Protein AF-A0A7N4NHV3-F1 (afdb_monomer_lite)

Radius of gyration: 38.48 Å; chains: 1; bounding box: 89×58×140 Å

Secondary structure (DSSP, 8-state):
-HHHHHHHHHHHHHHHHHHHHHHHHHHHHHHHHHHHHHHHHHHHHHHHHHHHHHHHHHHHHHHHHHHHHHHHHHHHHHHHHHHHHHTS----------------------------------------------------------------------TT---TTTTTSPPBHHHHHT-HHHHHHHHHHHSS--TTS--HHHHHHHTT--HHHHHHHHTSSS-HHHHHHHHTTTSBHHHHHHHHHHTT-HHHHHHHHHIIIIIHHHHTTT------

Structure (mmCIF, N/CA/C/O backbone):
data_AF-A0A7N4NHV3-F1
#
_entry.id   AF-A0A7N4NHV3-F1
#
loop_
_atom_site.group_PDB
_atom_site.id
_atom_site.type_symbol
_atom_site.label_atom_id
_atom_site.label_alt_id
_atom_site.label_comp_id
_atom_site.label_asym_id
_atom_site.label_entity_id
_atom_site.label_seq_id
_atom_site.pdbx_PDB_ins_code
_atom_site.Cartn_x
_atom_site.Cartn_y
_atom_site.Cartn_z
_atom_site.occupancy
_atom_site.B_iso_or_equiv
_atom_site.auth_seq_id
_atom_site.auth_comp_id
_atom_site.auth_asym_id
_atom_site.auth_atom_id
_atom_site.pdbx_PDB_model_num
ATOM 1 N N . MET A 1 1 ? 33.028 -5.399 -62.789 1.00 63.62 1 MET A N 1
ATOM 2 C CA . MET A 1 1 ? 32.026 -6.083 -61.935 1.00 63.62 1 MET A CA 1
ATOM 3 C C . MET A 1 1 ? 32.628 -6.678 -60.660 1.00 63.62 1 MET A C 1
ATOM 5 O O . MET A 1 1 ? 32.301 -6.148 -59.611 1.00 63.62 1 MET A O 1
ATOM 9 N N . ARG A 1 2 ? 33.535 -7.677 -60.698 1.00 69.81 2 ARG A N 1
ATOM 10 C CA . ARG A 1 2 ? 34.063 -8.340 -59.473 1.00 69.81 2 ARG A CA 1
ATOM 11 C C . ARG A 1 2 ? 34.552 -7.389 -58.361 1.00 69.81 2 ARG A C 1
ATOM 13 O O . ARG A 1 2 ? 34.147 -7.563 -57.218 1.00 69.81 2 ARG A O 1
ATOM 20 N N . SER A 1 3 ? 35.343 -6.362 -58.681 1.00 73.56 3 SER A N 1
ATOM 21 C CA . SER A 1 3 ? 35.887 -5.426 -57.675 1.00 73.56 3 SER A CA 1
ATOM 22 C C . SER A 1 3 ? 34.816 -4.589 -56.959 1.00 73.56 3 SER A C 1
ATOM 24 O O . SER A 1 3 ? 34.961 -4.289 -55.779 1.00 73.56 3 SER A O 1
ATOM 26 N N . PHE A 1 4 ? 33.720 -4.248 -57.648 1.00 82.25 4 PHE A N 1
ATOM 27 C CA . PHE A 1 4 ? 32.591 -3.525 -57.051 1.00 82.25 4 PHE A CA 1
ATOM 28 C C . PHE A 1 4 ? 31.822 -4.420 -56.073 1.00 82.25 4 PHE A C 1
ATOM 30 O O . PHE A 1 4 ? 31.554 -4.013 -54.948 1.00 82.25 4 PHE A O 1
ATOM 37 N N . SER A 1 5 ? 31.549 -5.670 -56.468 1.00 84.75 5 SER A N 1
ATOM 38 C CA . SER A 1 5 ? 30.910 -6.664 -55.598 1.00 84.75 5 SER A CA 1
ATOM 39 C C . SER A 1 5 ? 31.743 -6.950 -54.344 1.00 84.75 5 SER A C 1
ATOM 41 O O . SER A 1 5 ? 31.185 -7.040 -53.260 1.00 84.75 5 SER A O 1
ATOM 43 N N . PHE A 1 6 ? 33.073 -7.032 -54.468 1.00 91.81 6 PHE A N 1
ATOM 44 C CA . PHE A 1 6 ? 33.970 -7.190 -53.319 1.00 91.81 6 PHE A CA 1
ATOM 45 C C . PHE A 1 6 ? 33.913 -5.987 -52.363 1.00 91.81 6 PHE A C 1
ATOM 47 O O . PHE A 1 6 ? 33.737 -6.174 -51.162 1.00 91.81 6 PHE A O 1
ATOM 54 N N . SER A 1 7 ? 34.000 -4.761 -52.895 1.00 89.94 7 SER A N 1
ATOM 55 C CA . SER A 1 7 ? 33.924 -3.528 -52.099 1.00 89.94 7 SER A CA 1
ATOM 56 C C . SER A 1 7 ? 32.592 -3.404 -51.346 1.00 89.94 7 SER A C 1
ATOM 58 O O . SER A 1 7 ? 32.582 -3.131 -50.147 1.00 89.94 7 SER A O 1
ATOM 60 N N . LEU A 1 8 ? 31.470 -3.698 -52.016 1.00 89.62 8 LEU A N 1
ATOM 61 C CA . LEU A 1 8 ? 30.143 -3.685 -51.398 1.00 89.62 8 LEU A CA 1
ATOM 62 C C . LEU A 1 8 ? 30.013 -4.746 -50.294 1.00 89.62 8 LEU A C 1
ATOM 64 O O . LEU A 1 8 ? 29.545 -4.425 -49.206 1.00 89.62 8 LEU A O 1
ATOM 68 N N . SER A 1 9 ? 30.462 -5.982 -50.537 1.00 94.06 9 SER A N 1
ATOM 69 C CA . SER A 1 9 ? 30.428 -7.053 -49.531 1.00 94.06 9 SER A CA 1
ATOM 70 C C . SER A 1 9 ? 31.300 -6.737 -48.315 1.00 94.06 9 SER A C 1
ATOM 72 O O . SER A 1 9 ? 30.889 -7.003 -47.185 1.00 94.06 9 SER A O 1
ATOM 74 N N . PHE A 1 10 ? 32.478 -6.140 -48.522 1.00 94.00 10 PHE A N 1
ATOM 75 C CA . PHE A 1 10 ? 33.357 -5.692 -47.442 1.00 94.00 10 PHE A CA 1
ATOM 76 C C . PHE A 1 10 ? 32.708 -4.573 -46.618 1.00 94.00 10 PHE A C 1
ATOM 78 O O . PHE A 1 10 ? 32.632 -4.683 -45.395 1.00 94.00 10 PHE A O 1
ATOM 85 N N . PHE A 1 11 ? 32.171 -3.540 -47.277 1.00 94.19 11 PHE A N 1
ATOM 86 C CA . PHE A 1 11 ? 31.482 -2.432 -46.614 1.00 94.19 11 PHE A CA 1
ATOM 87 C C . PHE A 1 11 ? 30.255 -2.901 -45.821 1.00 94.19 11 PHE A C 1
ATOM 89 O O . PHE A 1 11 ? 30.094 -2.520 -44.663 1.00 94.19 11 PHE A O 1
ATOM 96 N N . LEU A 1 12 ? 29.418 -3.763 -46.410 1.00 91.38 12 LEU A N 1
ATOM 97 C CA . LEU A 1 12 ? 28.216 -4.279 -45.755 1.00 91.38 12 LEU A CA 1
ATOM 98 C C . LEU A 1 12 ? 28.567 -5.156 -44.546 1.00 91.38 12 LEU A C 1
ATOM 100 O O . LEU A 1 12 ? 27.949 -5.015 -43.496 1.00 91.38 12 LEU A O 1
ATOM 104 N N . SER A 1 13 ? 29.592 -6.009 -44.667 1.00 95.81 13 SER A N 1
ATOM 105 C CA . SER A 1 13 ? 30.073 -6.843 -43.557 1.00 95.81 13 SER A CA 1
ATOM 106 C C . SER A 1 13 ? 30.644 -5.988 -42.425 1.00 95.81 13 SER A C 1
ATOM 108 O O . SER A 1 13 ? 30.263 -6.171 -41.273 1.00 95.81 13 SER A O 1
ATOM 110 N N . PHE A 1 14 ? 31.494 -5.006 -42.743 1.00 95.31 14 PHE A N 1
ATOM 111 C CA . PHE A 1 14 ? 32.046 -4.072 -41.761 1.00 95.31 14 PHE A CA 1
ATOM 112 C C . PHE A 1 14 ? 30.944 -3.273 -41.051 1.00 95.31 14 PHE A C 1
ATOM 114 O O . PHE A 1 14 ? 30.927 -3.204 -39.824 1.00 95.31 14 PHE A O 1
ATOM 121 N N . SER A 1 15 ? 29.993 -2.719 -41.810 1.00 95.12 15 SER A N 1
ATOM 122 C CA . SER A 1 15 ? 28.869 -1.945 -41.276 1.00 95.12 15 SER A CA 1
ATOM 123 C C . SER A 1 15 ? 27.967 -2.794 -40.374 1.00 95.12 15 SER A C 1
ATOM 125 O O . SER A 1 15 ? 27.645 -2.362 -39.268 1.00 95.12 15 SER A O 1
ATOM 127 N N . LEU A 1 16 ? 27.625 -4.019 -40.792 1.00 93.38 16 LEU A N 1
ATOM 128 C CA . LEU A 1 16 ? 26.809 -4.942 -40.004 1.00 93.38 16 LEU A CA 1
ATOM 129 C C . LEU A 1 16 ? 27.528 -5.388 -38.725 1.00 93.38 16 LEU A C 1
ATOM 131 O O . LEU A 1 16 ? 26.929 -5.354 -37.654 1.00 93.38 16 LEU A O 1
ATOM 135 N N . SER A 1 17 ? 28.809 -5.763 -38.808 1.00 96.50 17 SER A N 1
ATOM 136 C CA . SER A 1 17 ? 29.603 -6.151 -37.638 1.00 96.50 17 SER A CA 1
ATOM 137 C C . SER A 1 17 ? 29.781 -4.995 -36.655 1.00 96.50 17 SER A C 1
ATOM 139 O O . SER A 1 17 ? 29.637 -5.208 -35.452 1.00 96.50 17 SER A O 1
ATOM 141 N N . PHE A 1 18 ? 30.039 -3.776 -37.140 1.00 95.81 18 PHE A N 1
ATOM 142 C CA . PHE A 1 18 ? 30.115 -2.580 -36.300 1.00 95.81 18 PHE A CA 1
ATOM 143 C C . PHE A 1 18 ? 28.773 -2.289 -35.618 1.00 95.81 18 PHE A C 1
ATOM 145 O O . PHE A 1 18 ? 28.725 -2.177 -34.393 1.00 95.81 18 PHE A O 1
ATOM 152 N N . PHE A 1 19 ? 27.680 -2.234 -36.386 1.00 95.75 19 PHE A N 1
ATOM 153 C CA . PHE A 1 19 ? 26.346 -1.944 -35.862 1.00 95.75 19 PHE A CA 1
ATOM 154 C C . PHE A 1 19 ? 25.890 -2.993 -34.845 1.00 95.75 19 PHE A C 1
ATOM 156 O O . PHE A 1 19 ? 25.441 -2.630 -33.762 1.00 95.75 19 PHE A O 1
ATOM 163 N N . LEU A 1 20 ? 26.052 -4.285 -35.149 1.00 92.88 20 LEU A N 1
ATOM 164 C CA . LEU A 1 20 ? 25.661 -5.371 -34.252 1.00 92.88 20 LEU A CA 1
ATOM 165 C C . LEU A 1 20 ? 26.497 -5.372 -32.967 1.00 92.88 20 LEU A C 1
ATOM 167 O O . LEU A 1 20 ? 25.937 -5.536 -31.887 1.00 92.88 20 LEU A O 1
ATOM 171 N N . SER A 1 21 ? 27.811 -5.138 -33.062 1.00 96.31 21 SER A N 1
ATOM 172 C CA . SER A 1 21 ? 28.692 -5.076 -31.886 1.00 96.31 21 SER A CA 1
ATOM 173 C C . SER A 1 21 ? 28.365 -3.874 -31.003 1.00 96.31 21 SER A C 1
ATOM 175 O O . SER A 1 21 ? 28.275 -4.019 -29.784 1.00 96.31 21 SER A O 1
ATOM 177 N N . PHE A 1 22 ? 28.137 -2.701 -31.603 1.00 95.44 22 PHE A N 1
ATOM 178 C CA . PHE A 1 22 ? 27.719 -1.496 -30.890 1.00 95.44 22 PHE A CA 1
ATOM 179 C C . PHE A 1 22 ? 26.354 -1.690 -30.221 1.00 95.44 22 PHE A C 1
ATOM 181 O O . PHE A 1 22 ? 26.233 -1.488 -29.014 1.00 95.44 22 PHE A O 1
ATOM 188 N N . PHE A 1 23 ? 25.350 -2.141 -30.979 1.00 95.06 23 PHE A N 1
ATOM 189 C CA . PHE A 1 23 ? 23.992 -2.352 -30.485 1.00 95.06 23 PHE A CA 1
ATOM 190 C C . PHE A 1 23 ? 23.960 -3.382 -29.355 1.00 95.06 23 PHE A C 1
ATOM 192 O O . PHE A 1 23 ? 23.399 -3.102 -28.301 1.00 95.06 23 PHE A O 1
ATOM 199 N N . LEU A 1 24 ? 24.605 -4.541 -29.531 1.00 92.06 24 LEU A N 1
ATOM 200 C CA . LEU A 1 24 ? 24.637 -5.590 -28.514 1.00 92.06 24 LEU A CA 1
ATOM 201 C C . LEU A 1 24 ? 25.381 -5.134 -27.253 1.00 92.06 24 LEU A C 1
ATOM 203 O O . LEU A 1 24 ? 24.897 -5.380 -26.153 1.00 92.06 24 LEU A O 1
ATOM 207 N N . SER A 1 25 ? 26.512 -4.434 -27.395 1.00 96.31 25 SER A N 1
ATOM 208 C CA . SER A 1 25 ? 27.275 -3.922 -26.247 1.00 96.31 25 SER A CA 1
ATOM 209 C C . SER A 1 25 ? 26.495 -2.854 -25.482 1.00 96.31 25 SER A C 1
ATOM 211 O O . SER A 1 25 ? 26.422 -2.915 -24.255 1.00 96.31 25 SER A O 1
ATOM 213 N N . PHE A 1 26 ? 25.875 -1.903 -26.190 1.00 95.38 26 PHE A N 1
ATOM 214 C CA . PHE A 1 26 ? 25.026 -0.871 -25.595 1.00 95.38 26 PHE A CA 1
ATOM 215 C C . PHE A 1 26 ? 23.817 -1.487 -24.885 1.00 95.38 26 PHE A C 1
ATOM 217 O O . PHE A 1 26 ? 23.602 -1.223 -23.703 1.00 95.38 26 PHE A O 1
ATOM 224 N N . PHE A 1 27 ? 23.069 -2.349 -25.580 1.00 93.81 27 PHE A N 1
ATOM 225 C CA . PHE A 1 27 ? 21.876 -3.006 -25.056 1.00 93.81 27 PHE A CA 1
ATOM 226 C C . PHE A 1 27 ? 22.224 -3.856 -23.830 1.00 93.81 27 PHE A C 1
ATOM 228 O O . PHE A 1 27 ? 21.665 -3.640 -22.760 1.00 93.81 27 PHE A O 1
ATOM 235 N N . LEU A 1 28 ? 23.196 -4.766 -23.937 1.00 90.81 28 LEU A N 1
ATOM 236 C CA . LEU A 1 28 ? 23.573 -5.642 -22.828 1.00 90.81 28 LEU A CA 1
ATOM 237 C C . LEU A 1 28 ? 24.079 -4.846 -21.616 1.00 90.81 28 LEU A C 1
ATOM 239 O O . LEU A 1 28 ? 23.672 -5.143 -20.497 1.00 90.81 28 LEU A O 1
ATOM 243 N N . SER A 1 29 ? 24.894 -3.806 -21.827 1.00 95.94 29 SER A N 1
ATOM 244 C CA . SER A 1 29 ? 25.388 -2.953 -20.735 1.00 95.94 29 SER A CA 1
ATOM 245 C C . SER A 1 29 ? 24.260 -2.169 -20.065 1.00 95.94 29 SER A C 1
ATOM 247 O O . SER A 1 29 ? 24.195 -2.127 -18.837 1.00 95.94 29 SER A O 1
ATOM 249 N N . PHE A 1 30 ? 23.351 -1.581 -20.849 1.00 94.50 30 PHE A N 1
ATOM 250 C CA . PHE A 1 30 ? 22.191 -0.849 -20.340 1.00 94.50 30 PHE A CA 1
ATOM 251 C C . PHE A 1 30 ? 21.262 -1.765 -19.536 1.00 94.50 30 PHE A C 1
ATOM 253 O O . PHE A 1 30 ? 20.981 -1.479 -18.373 1.00 94.50 30 PHE A O 1
ATOM 260 N N . PHE A 1 31 ? 20.835 -2.890 -20.119 1.00 92.31 31 PHE A N 1
ATOM 261 C CA . PHE A 1 31 ? 19.919 -3.821 -19.464 1.00 92.31 31 PHE A CA 1
ATOM 262 C C . PHE A 1 31 ? 20.543 -4.454 -18.220 1.00 92.31 31 PHE A C 1
ATOM 264 O O . PHE A 1 31 ? 19.890 -4.484 -17.179 1.00 92.31 31 PHE A O 1
ATOM 271 N N . LEU A 1 32 ? 21.802 -4.903 -18.277 1.00 89.56 32 LEU A N 1
ATOM 272 C CA . LEU A 1 32 ? 22.473 -5.488 -17.115 1.00 89.56 32 LEU A CA 1
ATOM 273 C C . LEU A 1 32 ? 22.636 -4.465 -15.982 1.00 89.56 32 LEU A C 1
ATOM 275 O O . LEU A 1 32 ? 22.348 -4.791 -14.833 1.00 89.56 32 LEU A O 1
ATOM 279 N N . SER A 1 33 ? 23.025 -3.223 -16.295 1.00 95.06 33 SER A N 1
ATOM 280 C CA . SER A 1 33 ? 23.161 -2.152 -15.294 1.00 95.06 33 SER A CA 1
ATOM 281 C C . SER A 1 33 ? 21.818 -1.777 -14.670 1.00 95.06 33 SER A C 1
ATOM 283 O O . 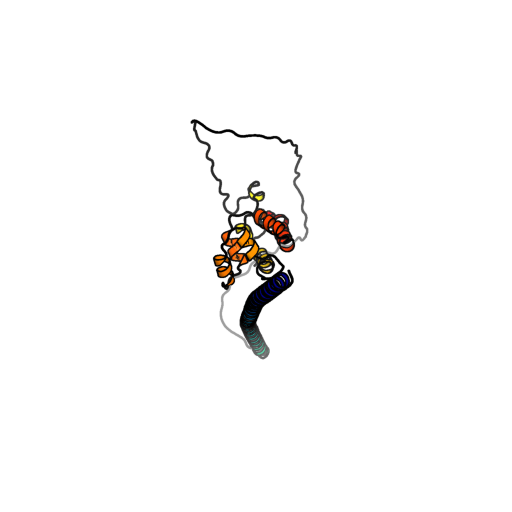SER A 1 33 ? 21.725 -1.639 -13.449 1.00 95.06 33 SER A O 1
ATOM 285 N N . PHE A 1 34 ? 20.771 -1.647 -15.492 1.00 92.81 34 PHE A N 1
ATOM 286 C CA . PHE A 1 34 ? 19.412 -1.355 -15.040 1.00 92.81 34 PHE A CA 1
ATOM 287 C C . PHE A 1 34 ? 18.877 -2.465 -14.130 1.00 92.81 34 PHE A C 1
ATOM 289 O O . PHE A 1 34 ? 18.472 -2.184 -13.002 1.00 92.81 34 PHE A O 1
ATOM 296 N N . PHE A 1 35 ? 18.933 -3.726 -14.577 1.00 91.38 35 PHE A N 1
ATOM 297 C CA . PHE A 1 35 ? 18.469 -4.862 -13.783 1.00 91.38 35 PHE A CA 1
ATOM 298 C C . PHE A 1 35 ? 19.262 -5.005 -12.486 1.00 91.38 35 PHE A C 1
ATOM 300 O O . PHE A 1 35 ? 18.653 -5.123 -11.426 1.00 91.38 35 PHE A O 1
ATOM 307 N N . LEU A 1 36 ? 20.597 -4.958 -12.533 1.00 87.75 36 LEU A N 1
ATOM 308 C CA . LEU A 1 36 ? 21.425 -5.110 -11.337 1.00 87.75 36 LEU A CA 1
ATOM 309 C C . LEU A 1 36 ? 21.163 -3.991 -10.319 1.00 87.75 36 LEU A C 1
ATOM 311 O O . LEU A 1 36 ? 21.003 -4.282 -9.137 1.00 87.75 36 LEU A O 1
ATOM 315 N N . SER A 1 37 ? 21.042 -2.737 -10.767 1.00 93.31 37 SER A N 1
ATOM 316 C CA . SER A 1 37 ? 20.712 -1.609 -9.884 1.00 93.31 37 SER A CA 1
ATOM 317 C C . SER A 1 37 ? 19.309 -1.742 -9.284 1.00 93.31 37 SER A C 1
ATOM 319 O O . SER A 1 37 ? 19.129 -1.506 -8.091 1.00 93.31 37 SER A O 1
ATOM 321 N N . PHE A 1 38 ? 18.322 -2.167 -10.081 1.00 90.19 38 PHE A N 1
ATOM 322 C CA . PHE A 1 38 ? 16.956 -2.408 -9.615 1.00 90.19 38 PHE A CA 1
ATOM 323 C C . PHE A 1 38 ? 16.899 -3.530 -8.568 1.00 90.19 38 PHE A C 1
ATOM 325 O O . PHE A 1 38 ? 16.380 -3.320 -7.471 1.00 90.19 38 PHE A O 1
ATOM 332 N N . PHE A 1 39 ? 17.481 -4.697 -8.865 1.00 89.19 39 PHE A N 1
ATOM 333 C CA . PHE A 1 39 ? 17.499 -5.838 -7.947 1.00 89.19 39 PHE A CA 1
ATOM 334 C C . PHE A 1 39 ? 18.291 -5.545 -6.671 1.00 89.19 39 PHE A C 1
ATOM 336 O O . PHE A 1 39 ? 17.836 -5.909 -5.588 1.00 89.19 39 PHE A O 1
ATOM 343 N N . LEU A 1 40 ? 19.435 -4.858 -6.766 1.00 83.94 40 LEU A N 1
ATOM 344 C CA . LEU A 1 40 ? 20.232 -4.484 -5.597 1.00 83.94 40 LEU A CA 1
ATOM 345 C C . LEU A 1 40 ? 19.496 -3.466 -4.715 1.00 83.94 40 LEU A C 1
ATOM 347 O O . LEU A 1 40 ? 19.463 -3.636 -3.500 1.00 83.94 40 LEU A O 1
ATOM 351 N N . SER A 1 41 ? 18.855 -2.456 -5.312 1.00 90.62 41 SER A N 1
ATOM 352 C CA . SER A 1 41 ? 18.024 -1.483 -4.588 1.00 90.62 41 SER A CA 1
ATOM 353 C C . SER A 1 41 ? 16.859 -2.166 -3.862 1.00 90.62 41 SER A C 1
ATOM 355 O O . SER A 1 41 ? 16.681 -1.981 -2.658 1.00 90.62 41 SER A O 1
ATOM 357 N N . PHE A 1 42 ? 16.127 -3.045 -4.557 1.00 87.38 42 PHE A N 1
ATOM 358 C CA . PHE A 1 42 ? 15.040 -3.835 -3.972 1.00 87.38 42 PHE A CA 1
ATOM 359 C C . PHE A 1 42 ? 15.521 -4.739 -2.825 1.00 87.38 42 PHE A C 1
ATOM 361 O O . PHE A 1 42 ? 14.895 -4.788 -1.766 1.00 87.38 42 PHE A O 1
ATOM 368 N N . PHE A 1 43 ? 16.653 -5.426 -3.002 1.00 88.00 43 PHE A N 1
ATOM 369 C CA . PHE A 1 43 ? 17.225 -6.308 -1.987 1.00 88.00 43 PHE A CA 1
ATOM 370 C C . PHE A 1 43 ? 17.686 -5.540 -0.740 1.00 88.00 43 PHE A C 1
ATOM 372 O O . PHE A 1 43 ? 17.374 -5.945 0.379 1.00 88.00 43 PHE A O 1
ATOM 379 N N . LEU A 1 44 ? 18.369 -4.403 -0.912 1.00 81.81 44 LEU A N 1
ATOM 380 C CA . LEU A 1 44 ? 18.791 -3.547 0.200 1.00 81.81 44 LEU A CA 1
ATOM 381 C C . LEU A 1 44 ? 17.592 -2.942 0.943 1.00 81.81 44 LEU A C 1
ATOM 383 O O . LEU A 1 44 ? 17.584 -2.937 2.173 1.00 81.81 44 LEU A O 1
ATOM 387 N N . PHE A 1 45 ? 16.553 -2.507 0.222 1.00 88.88 45 PHE A N 1
ATOM 388 C CA . PHE A 1 45 ? 15.295 -2.053 0.818 1.00 88.88 45 PHE A CA 1
ATOM 389 C C . PHE A 1 45 ? 14.634 -3.159 1.656 1.00 88.88 45 PHE A C 1
ATOM 391 O O . PHE A 1 45 ? 14.242 -2.921 2.799 1.00 88.88 45 PHE A O 1
ATOM 398 N N . PHE A 1 46 ? 14.576 -4.388 1.135 1.00 86.25 46 PHE A N 1
ATOM 399 C CA . PHE A 1 46 ? 14.031 -5.539 1.856 1.00 86.25 46 PHE A CA 1
ATOM 400 C C . PHE A 1 46 ? 14.848 -5.892 3.113 1.00 86.25 46 PHE A C 1
ATOM 402 O O . PHE A 1 46 ? 14.270 -6.122 4.179 1.00 86.25 46 PHE A O 1
ATOM 409 N N . LEU A 1 47 ? 16.184 -5.886 3.036 1.00 84.94 47 LEU A N 1
ATOM 410 C CA . LEU A 1 47 ? 17.056 -6.104 4.199 1.00 84.94 47 LEU A CA 1
ATOM 411 C C . LEU A 1 47 ? 16.894 -5.011 5.265 1.00 84.94 47 LEU A C 1
ATOM 413 O O . LEU A 1 47 ? 16.838 -5.315 6.459 1.00 84.94 47 LEU A O 1
ATOM 417 N N . PHE A 1 48 ? 16.781 -3.748 4.854 1.00 85.38 48 PHE A N 1
ATOM 418 C CA . PHE A 1 48 ? 16.532 -2.639 5.772 1.00 85.38 48 PHE A CA 1
ATOM 419 C C . PHE A 1 48 ? 15.164 -2.776 6.454 1.00 85.38 48 PHE A C 1
ATOM 421 O O . PHE A 1 48 ? 15.071 -2.716 7.680 1.00 85.38 48 PHE A O 1
ATOM 428 N N . HIS A 1 49 ? 14.108 -3.044 5.681 1.00 80.62 49 HIS A N 1
ATOM 429 C CA . HIS A 1 49 ? 12.752 -3.184 6.206 1.00 80.62 49 HIS A CA 1
ATOM 430 C C . HIS A 1 49 ? 12.612 -4.383 7.156 1.00 80.62 49 HIS A C 1
ATOM 432 O O . HIS A 1 49 ? 12.045 -4.248 8.239 1.00 80.62 49 HIS A O 1
ATOM 438 N N . THR A 1 50 ? 13.187 -5.540 6.813 1.00 80.38 50 THR A N 1
ATOM 439 C CA . THR A 1 50 ? 13.196 -6.717 7.702 1.00 80.38 50 THR A CA 1
ATOM 440 C C . THR A 1 50 ? 14.000 -6.476 8.981 1.00 80.38 50 THR A C 1
ATOM 442 O O . THR A 1 50 ? 13.569 -6.905 10.051 1.00 80.38 50 THR A O 1
ATOM 445 N N . SER A 1 51 ? 15.107 -5.728 8.915 1.00 86.06 51 SER A N 1
ATOM 446 C CA . SER A 1 51 ? 15.870 -5.312 10.102 1.00 86.06 51 SER A CA 1
ATOM 447 C C . SER A 1 51 ? 15.057 -4.377 11.007 1.00 86.06 51 SER A C 1
ATOM 449 O O . SER A 1 51 ? 14.972 -4.605 12.213 1.00 86.06 51 SER A O 1
ATOM 451 N N . PHE A 1 52 ? 14.376 -3.385 10.427 1.00 84.19 52 PHE A N 1
ATOM 452 C CA . PHE A 1 52 ? 13.497 -2.463 11.152 1.00 84.19 52 PHE A CA 1
ATOM 453 C C . PHE A 1 52 ? 12.296 -3.173 11.801 1.00 84.19 52 PHE A C 1
ATOM 455 O O . PHE A 1 52 ? 11.989 -2.938 12.972 1.00 84.19 52 PHE A O 1
ATOM 462 N N . LEU A 1 53 ? 11.638 -4.087 11.078 1.00 80.75 53 LEU A N 1
ATOM 463 C CA . LEU A 1 53 ? 10.553 -4.906 11.623 1.00 80.75 53 LEU A CA 1
ATOM 464 C C . LEU A 1 53 ? 11.043 -5.809 12.757 1.00 80.75 53 LEU A C 1
ATOM 466 O O . LEU A 1 53 ? 10.368 -5.905 13.782 1.00 80.75 53 LEU A O 1
ATOM 470 N N . LYS A 1 54 ? 12.230 -6.415 12.616 1.00 90.00 54 LYS A N 1
ATOM 471 C CA . LYS A 1 54 ? 12.868 -7.197 13.680 1.00 90.00 54 LYS A CA 1
ATOM 472 C C . LYS A 1 54 ? 13.083 -6.332 14.921 1.00 90.00 54 LYS A C 1
ATOM 474 O O . LYS A 1 54 ? 12.650 -6.722 15.998 1.00 90.00 54 LYS A O 1
ATOM 479 N N . GLU A 1 55 ? 13.665 -5.140 14.792 1.00 90.00 55 GLU A N 1
ATOM 480 C CA . GLU A 1 55 ? 13.821 -4.211 15.919 1.00 90.00 55 GLU A CA 1
ATOM 481 C C . GLU A 1 55 ? 12.492 -3.819 16.577 1.00 90.00 55 GLU A C 1
ATOM 483 O O . GLU A 1 55 ? 12.405 -3.797 17.806 1.00 90.00 55 GLU A O 1
ATOM 488 N N . LYS A 1 56 ? 11.456 -3.510 15.788 1.00 85.38 56 LYS A N 1
ATOM 489 C CA . LYS A 1 56 ? 10.130 -3.143 16.308 1.00 85.38 56 LYS A CA 1
ATOM 490 C C . LYS A 1 56 ? 9.483 -4.316 17.052 1.00 85.38 56 LYS A C 1
ATOM 492 O O . LYS A 1 56 ? 8.939 -4.119 18.136 1.00 85.38 56 LYS A O 1
ATOM 497 N N . TRP A 1 57 ? 9.600 -5.533 16.520 1.00 80.00 57 TRP A N 1
ATOM 498 C CA . TRP A 1 57 ? 9.100 -6.752 17.156 1.00 80.00 57 TRP A CA 1
ATOM 499 C C . TRP A 1 57 ? 9.857 -7.071 18.453 1.00 80.00 57 TRP A C 1
ATOM 501 O O . TRP A 1 57 ? 9.224 -7.283 19.482 1.00 80.00 57 TRP A O 1
ATOM 511 N N . LEU A 1 58 ? 11.192 -6.982 18.449 1.00 88.94 58 LEU A N 1
ATOM 512 C CA . LEU A 1 58 ? 12.048 -7.091 19.640 1.00 88.94 58 LEU A CA 1
ATOM 513 C C . LEU A 1 58 ? 11.630 -6.091 20.733 1.00 88.94 58 LEU A C 1
ATOM 515 O O . LEU A 1 58 ? 11.395 -6.492 21.869 1.00 88.94 58 LEU A O 1
ATOM 519 N N . LYS A 1 59 ? 11.489 -4.804 20.384 1.00 90.44 59 LYS A N 1
ATOM 520 C CA . LYS A 1 59 ? 11.091 -3.725 21.311 1.00 90.44 59 LYS A CA 1
ATOM 521 C C . LYS A 1 59 ? 9.669 -3.906 21.860 1.00 90.44 59 LYS A C 1
ATOM 523 O O . LYS A 1 59 ? 9.395 -3.466 22.973 1.00 90.44 59 LYS A O 1
ATOM 528 N N . ASN A 1 60 ? 8.767 -4.539 21.110 1.00 85.50 60 ASN A N 1
ATOM 529 C CA . ASN A 1 60 ? 7.425 -4.876 21.592 1.00 85.50 60 ASN A CA 1
ATOM 530 C C . ASN A 1 60 ? 7.437 -6.123 22.493 1.00 85.50 60 ASN A C 1
ATOM 532 O O . ASN A 1 60 ? 6.797 -6.117 23.542 1.00 85.50 60 ASN A O 1
ATOM 536 N N . MET A 1 61 ? 8.207 -7.154 22.136 1.00 85.44 61 MET A N 1
ATOM 537 C CA . MET A 1 61 ? 8.360 -8.374 22.935 1.00 85.44 61 MET A CA 1
ATOM 538 C C . MET A 1 61 ? 8.994 -8.097 24.303 1.00 85.44 61 MET A C 1
ATOM 540 O O . MET A 1 61 ? 8.500 -8.608 25.303 1.00 85.44 61 MET A O 1
ATOM 544 N N . THR A 1 62 ? 10.030 -7.254 24.390 1.00 87.50 62 THR A N 1
ATOM 545 C CA . THR A 1 62 ? 10.643 -6.902 25.686 1.00 87.50 62 THR A CA 1
ATOM 546 C C . THR A 1 62 ? 9.699 -6.101 26.583 1.00 87.50 62 THR A C 1
ATOM 548 O O . THR A 1 62 ? 9.648 -6.350 27.785 1.00 87.50 62 THR A O 1
ATOM 551 N N . LYS A 1 63 ? 8.887 -5.196 26.018 1.00 89.38 63 LYS A N 1
ATOM 552 C CA . LYS A 1 63 ? 7.817 -4.503 26.761 1.00 89.38 63 LYS A CA 1
ATOM 553 C C . LYS A 1 63 ? 6.762 -5.477 27.289 1.00 89.38 63 LYS A C 1
ATOM 555 O O . LYS A 1 63 ? 6.387 -5.382 28.454 1.00 89.38 63 LYS A O 1
ATOM 560 N N . GLY A 1 64 ? 6.313 -6.421 26.458 1.00 89.00 64 GLY A N 1
ATOM 561 C CA . GLY A 1 64 ? 5.370 -7.467 26.865 1.00 89.00 64 GLY A CA 1
ATOM 562 C C . GLY A 1 64 ? 5.932 -8.360 27.975 1.00 89.00 64 GLY A C 1
ATOM 563 O O . GLY A 1 64 ? 5.234 -8.643 28.946 1.00 89.00 64 GLY A O 1
ATOM 564 N N . LEU A 1 65 ? 7.215 -8.725 27.882 1.00 90.19 65 LEU A N 1
ATOM 565 C CA . LEU A 1 65 ? 7.908 -9.514 28.899 1.00 90.19 65 LEU A CA 1
ATOM 566 C C . LEU A 1 65 ? 7.987 -8.770 30.240 1.00 90.19 65 LEU A C 1
ATOM 568 O O . LEU A 1 65 ? 7.590 -9.332 31.254 1.00 90.19 65 LEU A O 1
ATOM 572 N N . HIS A 1 66 ? 8.392 -7.495 30.248 1.00 87.06 66 HIS A N 1
ATOM 573 C CA . HIS A 1 66 ? 8.388 -6.678 31.469 1.00 87.06 66 HIS A CA 1
ATOM 574 C C . HIS A 1 66 ? 6.983 -6.482 32.054 1.00 87.06 66 HIS A C 1
ATOM 576 O O . HIS A 1 66 ? 6.829 -6.421 33.273 1.00 87.06 66 HIS A O 1
ATOM 582 N N . HIS A 1 67 ? 5.940 -6.400 31.221 1.00 86.06 67 HIS A N 1
ATOM 583 C CA . HIS A 1 67 ? 4.567 -6.320 31.717 1.00 86.06 67 HIS A CA 1
ATOM 584 C C . HIS A 1 67 ? 4.131 -7.630 32.394 1.00 86.06 67 HIS A C 1
ATOM 586 O O . HIS A 1 67 ? 3.536 -7.582 33.474 1.00 86.06 67 HIS A O 1
ATOM 592 N N . LEU A 1 68 ? 4.452 -8.784 31.800 1.00 89.88 68 LEU A N 1
ATOM 593 C CA . LEU A 1 68 ? 4.193 -10.103 32.384 1.00 89.88 68 LEU A CA 1
ATOM 594 C C . LEU A 1 68 ? 4.995 -10.327 33.670 1.00 89.88 68 LEU A C 1
ATOM 596 O O . LEU A 1 68 ? 4.439 -10.808 34.652 1.00 89.88 68 LEU A O 1
ATOM 600 N N . GLU A 1 69 ? 6.265 -9.927 33.696 1.00 90.81 69 GLU A N 1
ATOM 601 C CA . GLU A 1 69 ? 7.130 -10.022 34.872 1.00 90.81 69 GLU A CA 1
ATOM 602 C C . GLU A 1 69 ? 6.605 -9.150 36.022 1.00 90.81 69 GLU A C 1
ATOM 604 O O . GLU A 1 69 ? 6.423 -9.650 37.130 1.00 90.81 69 GLU A O 1
ATOM 609 N N . ASN A 1 70 ? 6.232 -7.893 35.755 1.00 90.19 70 ASN A N 1
ATOM 610 C CA . ASN A 1 70 ? 5.575 -7.030 36.743 1.00 90.19 70 ASN A CA 1
ATOM 611 C C . ASN A 1 70 ? 4.243 -7.617 37.240 1.00 90.19 70 ASN A C 1
ATOM 613 O O . ASN A 1 70 ? 3.938 -7.531 38.430 1.00 90.19 70 ASN A O 1
ATOM 617 N N . HIS A 1 71 ? 3.447 -8.230 36.358 1.00 90.31 71 HIS A N 1
ATOM 618 C CA . HIS A 1 71 ? 2.192 -8.872 36.751 1.00 90.31 71 HIS A CA 1
ATOM 619 C C . HIS A 1 71 ? 2.439 -10.106 37.632 1.00 90.31 71 HIS A C 1
ATOM 621 O O . HIS A 1 71 ? 1.777 -10.276 38.653 1.00 90.31 71 HIS A O 1
ATOM 627 N N . TYR A 1 72 ? 3.431 -10.931 37.293 1.00 89.56 72 TYR A N 1
ATOM 628 C CA . TYR A 1 72 ? 3.846 -12.094 38.076 1.00 89.56 72 TYR A CA 1
ATOM 629 C C . TYR A 1 72 ? 4.398 -11.697 39.454 1.00 89.56 72 TYR A C 1
ATOM 631 O O . TYR A 1 72 ? 3.987 -12.266 40.463 1.00 89.56 72 TYR A O 1
ATOM 639 N N . GLN A 1 73 ? 5.246 -10.664 39.527 1.00 92.00 73 GLN A N 1
ATOM 640 C CA . GLN A 1 73 ? 5.722 -10.103 40.798 1.00 92.00 73 GLN A CA 1
ATOM 641 C C . GLN A 1 73 ? 4.561 -9.572 41.652 1.00 92.00 73 GLN A C 1
ATOM 643 O O . GLN A 1 73 ? 4.498 -9.852 42.847 1.00 92.00 73 GLN A O 1
ATOM 648 N N . LYS A 1 74 ? 3.588 -8.878 41.043 1.00 92.06 74 LYS A N 1
ATOM 649 C CA . LYS A 1 74 ? 2.385 -8.393 41.738 1.00 92.06 74 LYS A CA 1
ATOM 650 C C . LYS A 1 74 ? 1.511 -9.538 42.265 1.00 92.06 74 LYS A C 1
ATOM 652 O O . LYS A 1 74 ? 1.034 -9.453 43.393 1.00 92.06 74 LYS A O 1
ATOM 657 N N . LEU A 1 75 ? 1.325 -10.612 41.493 1.00 91.88 75 LEU A N 1
ATOM 658 C CA . LEU A 1 75 ? 0.592 -11.805 41.934 1.00 91.88 75 LEU A CA 1
ATOM 659 C C . LEU A 1 75 ? 1.311 -12.534 43.077 1.00 91.88 75 LEU A C 1
ATOM 661 O O . LEU A 1 75 ? 0.667 -12.883 44.063 1.00 91.88 75 LEU A O 1
ATOM 665 N N . ASN A 1 76 ? 2.634 -12.701 42.995 1.00 89.81 76 ASN A N 1
ATOM 666 C CA . ASN A 1 76 ? 3.429 -13.278 44.083 1.00 89.81 76 ASN A CA 1
ATOM 667 C C . ASN A 1 76 ? 3.370 -12.425 45.354 1.00 89.81 76 ASN A C 1
ATOM 669 O O . ASN A 1 76 ? 3.254 -12.973 46.445 1.00 89.81 76 ASN A O 1
ATOM 673 N N . PHE A 1 77 ? 3.389 -11.096 45.225 1.00 91.56 77 PHE A N 1
ATOM 674 C CA . PHE A 1 77 ? 3.223 -10.190 46.359 1.00 91.56 77 PHE A CA 1
ATOM 675 C C . PHE A 1 77 ? 1.841 -10.342 47.013 1.00 91.56 77 PHE A C 1
ATOM 677 O O . PHE A 1 77 ? 1.750 -10.453 48.232 1.00 91.56 77 PHE A O 1
ATOM 684 N N . ILE A 1 78 ? 0.766 -10.435 46.221 1.00 90.81 78 ILE A N 1
ATOM 685 C CA . ILE A 1 78 ? -0.590 -10.695 46.736 1.00 90.81 78 ILE A CA 1
ATOM 686 C C . ILE A 1 78 ? -0.657 -12.062 47.440 1.00 90.81 78 ILE A C 1
ATOM 688 O O . ILE A 1 78 ? -1.159 -12.145 48.559 1.00 90.81 78 ILE A O 1
ATOM 692 N N . MET A 1 79 ? -0.106 -13.119 46.835 1.00 88.19 79 MET A N 1
ATOM 693 C CA . MET A 1 79 ? -0.044 -14.456 47.442 1.00 88.19 79 MET A CA 1
ATOM 694 C C . MET A 1 79 ? 0.760 -14.480 48.748 1.00 88.19 79 MET A C 1
ATOM 696 O O . MET A 1 79 ? 0.352 -15.139 49.703 1.00 88.19 79 MET A O 1
ATOM 700 N N . PHE A 1 80 ? 1.869 -13.741 48.819 1.00 87.31 80 PHE A N 1
ATOM 701 C CA . PHE A 1 80 ? 2.669 -13.594 50.034 1.00 87.31 80 PHE A CA 1
ATOM 702 C C . PHE A 1 80 ? 1.852 -12.954 51.166 1.00 87.31 80 PHE A C 1
ATOM 704 O O . PHE A 1 80 ? 1.806 -13.504 52.264 1.00 87.31 80 PHE A O 1
ATOM 711 N N . ILE A 1 81 ? 1.129 -11.864 50.879 1.00 85.62 81 ILE A N 1
ATOM 712 C CA . ILE A 1 81 ? 0.234 -11.203 51.842 1.00 85.62 81 ILE A CA 1
ATOM 713 C C . ILE A 1 81 ? -0.865 -12.161 52.332 1.00 85.62 81 ILE A C 1
ATOM 715 O O . ILE A 1 81 ? -1.060 -12.298 53.538 1.00 85.62 81 ILE A O 1
ATOM 719 N N . PHE A 1 82 ? -1.545 -12.880 51.431 1.00 81.94 82 PHE A N 1
ATOM 720 C CA . PHE A 1 82 ? -2.553 -13.877 51.824 1.00 81.94 82 PHE A CA 1
ATOM 721 C C . PHE A 1 82 ? -1.974 -15.011 52.684 1.00 81.94 82 PHE A C 1
ATOM 723 O O . PHE A 1 82 ? -2.653 -15.497 53.588 1.00 81.94 82 PHE A O 1
ATOM 730 N N . THR A 1 83 ? -0.724 -15.413 52.439 1.00 77.88 83 THR A N 1
ATOM 731 C CA . THR A 1 83 ? -0.060 -16.479 53.204 1.00 77.88 83 THR A CA 1
ATOM 732 C C . THR A 1 83 ? 0.318 -16.015 54.615 1.00 77.88 83 THR A C 1
ATOM 734 O O . THR A 1 83 ? 0.047 -16.739 55.568 1.00 77.88 83 THR A O 1
ATOM 737 N N . ASP A 1 84 ? 0.857 -14.798 54.777 1.00 68.31 84 ASP A N 1
ATOM 738 C CA . ASP A 1 84 ? 1.175 -14.227 56.101 1.00 68.31 84 ASP A CA 1
ATOM 739 C C . ASP A 1 84 ? -0.082 -14.107 56.980 1.00 68.31 84 ASP A C 1
ATOM 741 O O . ASP A 1 84 ? -0.071 -14.493 58.151 1.00 68.31 84 ASP A O 1
ATOM 745 N N . HIS A 1 85 ? -1.201 -13.667 56.392 1.00 62.00 85 HIS A N 1
ATOM 746 C CA . HIS A 1 85 ? -2.491 -13.609 57.081 1.00 62.00 85 HIS A CA 1
ATOM 747 C C . HIS A 1 85 ? -3.042 -14.993 57.459 1.00 62.00 85 HIS A C 1
ATOM 749 O O . HIS A 1 85 ? -3.639 -15.119 58.524 1.00 62.00 85 HIS A O 1
ATOM 755 N N . ALA A 1 86 ? -2.819 -16.029 56.644 1.00 60.59 86 ALA A N 1
ATOM 756 C CA . ALA A 1 86 ? -3.263 -17.394 56.943 1.00 60.59 86 ALA A CA 1
ATOM 757 C C . ALA A 1 86 ? -2.439 -18.083 58.050 1.00 60.59 86 ALA A C 1
ATOM 759 O O . ALA A 1 86 ? -2.941 -18.993 58.704 1.00 60.59 86 ALA A O 1
ATOM 760 N N . THR A 1 87 ? -1.195 -17.650 58.289 1.00 52.03 87 THR A N 1
ATOM 761 C CA . THR A 1 87 ? -0.342 -18.169 59.378 1.00 52.03 87 THR A CA 1
ATOM 762 C C . THR A 1 87 ? -0.574 -17.513 60.742 1.00 52.03 87 THR A C 1
ATOM 764 O O . THR A 1 87 ? 0.077 -17.884 61.717 1.00 52.03 87 THR A O 1
ATOM 767 N N . ARG A 1 88 ? -1.494 -16.546 60.841 1.00 55.28 88 ARG A N 1
ATOM 768 C CA . ARG A 1 88 ? -1.902 -15.946 62.117 1.00 55.28 88 ARG A CA 1
ATOM 769 C C . ARG A 1 88 ? -3.151 -16.663 62.619 1.00 55.28 88 ARG A C 1
ATOM 771 O O . ARG A 1 88 ? -4.261 -16.326 62.215 1.00 55.28 88 ARG A O 1
ATOM 778 N N . GLU A 1 89 ? -2.953 -17.659 63.480 1.00 54.19 89 GLU A N 1
ATOM 779 C CA . GLU A 1 89 ? -4.055 -18.337 64.171 1.00 54.19 89 GLU A CA 1
ATOM 780 C C . GLU A 1 89 ? -4.948 -17.314 64.905 1.00 54.19 89 GLU A C 1
ATOM 782 O O . GLU A 1 89 ? -4.431 -16.340 65.468 1.00 54.19 89 GLU A O 1
ATOM 787 N N . PRO A 1 90 ? -6.281 -17.503 64.916 1.00 48.00 90 PRO A N 1
ATOM 788 C CA . PRO A 1 90 ? -7.168 -16.671 65.713 1.00 48.00 90 PRO A CA 1
ATOM 789 C C . PRO A 1 90 ? -6.925 -16.974 67.194 1.00 48.00 90 PRO A C 1
ATOM 791 O O . PRO A 1 90 ? -7.263 -18.048 67.684 1.00 48.00 90 PRO A O 1
ATOM 794 N N . VAL A 1 91 ? -6.326 -16.022 67.908 1.00 54.56 91 VAL A N 1
ATOM 795 C CA . VAL A 1 91 ? -6.157 -16.123 69.360 1.00 54.56 91 VAL A CA 1
ATOM 796 C C . VAL A 1 91 ? -7.510 -15.841 70.013 1.00 54.56 91 VAL A C 1
ATOM 798 O O . VAL A 1 91 ? -7.932 -14.687 70.092 1.00 54.56 91 VAL A O 1
ATOM 801 N N . GLU A 1 92 ? -8.204 -16.899 70.430 1.00 51.78 92 GLU A N 1
ATOM 802 C CA . GLU A 1 92 ? -9.429 -16.791 71.225 1.00 51.78 92 GLU A CA 1
ATOM 803 C C . GLU A 1 92 ? -9.131 -16.309 72.662 1.00 51.78 92 GLU A C 1
ATOM 805 O O . GLU A 1 92 ? -8.064 -16.562 73.221 1.00 51.78 92 GLU A O 1
ATOM 810 N N . ASP A 1 93 ? -10.126 -15.620 73.231 1.00 40.75 93 ASP A N 1
ATOM 811 C CA . ASP A 1 93 ? -10.307 -15.230 74.636 1.00 40.75 93 ASP A CA 1
ATOM 812 C C . ASP A 1 93 ? -9.310 -14.259 75.310 1.00 40.75 93 ASP A C 1
ATOM 814 O O . ASP A 1 93 ? -8.244 -14.638 75.796 1.00 40.75 93 ASP A O 1
ATOM 818 N N . THR A 1 94 ? -9.756 -13.010 75.542 1.00 38.91 94 THR A N 1
ATOM 819 C CA . THR A 1 94 ? -10.176 -12.513 76.886 1.00 38.91 94 THR A CA 1
ATOM 820 C C . THR A 1 94 ? -10.660 -11.040 76.824 1.00 38.91 94 THR A C 1
ATOM 822 O O . THR A 1 94 ? -9.945 -10.157 76.358 1.00 38.91 94 THR A O 1
ATOM 825 N N . ASP A 1 95 ? -11.879 -10.790 77.318 1.00 39.53 95 ASP A N 1
ATOM 826 C CA . ASP A 1 95 ? -12.610 -9.495 77.439 1.00 39.53 95 ASP A CA 1
ATOM 827 C C . ASP A 1 95 ? -12.189 -8.721 78.740 1.00 39.53 95 ASP A C 1
ATOM 829 O O . ASP A 1 95 ? -11.345 -9.256 79.468 1.00 39.53 95 ASP A O 1
ATOM 833 N N . PRO A 1 96 ? -12.753 -7.560 79.188 1.00 58.94 96 PRO A N 1
ATOM 834 C CA . PRO A 1 96 ? -13.680 -6.591 78.570 1.00 58.94 96 PRO A CA 1
ATOM 835 C C . PRO A 1 96 ? -13.349 -5.080 78.811 1.00 58.94 96 PRO A C 1
ATOM 837 O O . PRO A 1 96 ? -12.433 -4.723 79.550 1.00 58.94 96 PRO A O 1
ATOM 840 N N . SER A 1 97 ? -14.253 -4.187 78.354 1.00 35.38 97 SER A N 1
ATOM 841 C CA . SER A 1 97 ? -14.339 -2.713 78.604 1.00 35.38 97 SER A CA 1
ATOM 842 C C . SER A 1 97 ? -13.440 -1.857 77.687 1.00 35.38 97 SER A C 1
ATOM 844 O O . SER A 1 97 ? -12.243 -2.078 77.617 1.00 35.38 97 SER A O 1
ATOM 846 N N . THR A 1 98 ? -13.874 -0.800 76.982 1.00 35.28 98 THR A N 1
ATOM 847 C CA . THR A 1 98 ? -15.048 0.114 77.077 1.00 35.28 98 THR A CA 1
ATOM 848 C C . THR A 1 98 ? -15.182 0.847 75.697 1.00 35.28 98 THR A C 1
ATOM 850 O O . THR A 1 98 ? -14.269 0.714 74.891 1.00 35.28 98 THR A O 1
ATOM 853 N N . LEU A 1 99 ? -16.189 1.642 75.279 1.00 34.75 99 LEU A N 1
ATOM 854 C CA . LEU A 1 99 ? -17.318 2.343 75.919 1.00 34.75 99 LEU A CA 1
ATOM 855 C C . LEU A 1 99 ? -18.457 2.668 74.903 1.00 34.75 99 LEU A C 1
ATOM 857 O O . LEU A 1 99 ? -18.195 2.912 73.733 1.00 34.75 99 LEU A O 1
ATOM 861 N N . SER A 1 100 ? -19.703 2.713 75.402 1.00 33.41 100 SER A N 1
ATOM 862 C CA . SER A 1 100 ? -20.950 3.368 74.910 1.00 33.41 100 SER A CA 1
ATOM 863 C C . SER A 1 100 ? -20.892 4.242 73.625 1.00 33.41 100 SER A C 1
ATOM 865 O O . SER A 1 100 ? -20.110 5.183 73.555 1.00 33.41 100 SER A O 1
ATOM 867 N N . PHE A 1 101 ? -21.815 4.109 72.656 1.00 30.12 101 PHE A N 1
ATOM 868 C CA . PHE A 1 101 ? -23.172 4.677 72.805 1.00 30.12 101 PHE A CA 1
ATOM 869 C C . PHE A 1 101 ? -24.293 4.027 71.966 1.00 30.12 101 PHE A C 1
ATOM 871 O O . PHE A 1 101 ? -24.094 3.589 70.838 1.00 30.12 101 PHE A O 1
ATOM 878 N N . LYS A 1 102 ? -25.506 4.026 72.543 1.00 35.88 102 LYS A N 1
ATOM 879 C CA . LYS A 1 102 ? -26.768 3.536 71.954 1.00 35.88 102 LYS A CA 1
ATOM 880 C C . LYS A 1 102 ? -27.274 4.393 70.785 1.00 35.88 102 LYS A C 1
ATOM 882 O O . LYS A 1 102 ? -27.221 5.616 70.867 1.00 35.88 102 LYS A O 1
ATOM 887 N N . MET A 1 103 ? -28.048 3.764 69.896 1.00 31.69 103 MET A N 1
ATOM 888 C CA . MET A 1 103 ? -29.401 4.260 69.598 1.00 31.69 103 MET A CA 1
ATOM 889 C C . MET A 1 103 ? -30.401 3.093 69.594 1.00 31.69 103 MET A C 1
ATOM 891 O O . MET A 1 103 ? -30.028 1.961 69.298 1.00 31.69 103 MET A O 1
ATOM 895 N N . SER A 1 104 ? -31.634 3.350 70.038 1.00 35.25 104 SER A N 1
ATOM 896 C CA . SER A 1 104 ? -32.601 2.304 70.403 1.00 35.25 104 SER A CA 1
ATOM 897 C C . SER A 1 104 ? -33.454 1.805 69.234 1.00 35.25 104 SER A C 1
ATOM 899 O O . SER A 1 104 ? -33.726 2.531 68.284 1.00 35.25 104 SER A O 1
ATOM 901 N N . GLU A 1 105 ? -33.916 0.568 69.399 1.00 32.25 105 GLU A N 1
ATOM 902 C CA . GLU A 1 105 ? -35.042 -0.113 68.746 1.00 32.25 105 GLU A CA 1
ATOM 903 C C . GLU A 1 105 ? -36.171 0.806 68.229 1.00 32.25 105 GLU A C 1
ATOM 905 O O . GLU A 1 105 ? -36.562 1.749 68.920 1.00 32.25 105 GLU A O 1
ATOM 910 N N . LYS A 1 106 ? -36.828 0.416 67.118 1.00 30.89 106 LYS A N 1
ATOM 911 C CA . LYS A 1 106 ? -38.166 -0.233 67.162 1.00 30.89 106 LYS A CA 1
ATOM 912 C C . LYS A 1 106 ? -38.765 -0.459 65.760 1.00 30.89 106 LYS A C 1
ATOM 914 O O . LYS A 1 106 ? -39.171 0.486 65.093 1.00 30.89 106 LYS A O 1
ATOM 919 N N . TYR A 1 107 ? -38.901 -1.724 65.358 1.00 31.53 107 TYR A N 1
ATOM 920 C CA . TYR A 1 107 ? -39.794 -2.129 64.259 1.00 31.53 107 TYR A CA 1
ATOM 921 C C . TYR A 1 107 ? -41.269 -2.076 64.702 1.00 31.53 107 TYR A C 1
ATOM 923 O O . TYR A 1 107 ? -41.571 -2.132 65.899 1.00 31.53 107 TYR A O 1
ATOM 931 N N . PRO A 1 108 ? -42.200 -2.077 63.738 1.00 38.94 108 PRO A N 1
ATOM 932 C CA . PRO A 1 108 ? -43.142 -3.196 63.709 1.00 38.94 108 PRO A CA 1
ATOM 933 C C . PRO A 1 108 ? -43.106 -3.964 62.380 1.00 38.94 108 PRO A C 1
ATOM 935 O O . PRO A 1 108 ? -43.044 -3.383 61.300 1.00 38.94 108 PRO A O 1
ATOM 938 N N . VAL A 1 109 ? -43.171 -5.289 62.492 1.00 45.12 109 VAL A N 1
ATOM 939 C CA . VAL A 1 109 ? -43.356 -6.241 61.386 1.00 45.12 109 VAL A CA 1
ATOM 940 C C . VAL A 1 109 ? -44.849 -6.377 61.094 1.00 45.12 109 VAL A C 1
ATOM 942 O O . VAL A 1 109 ? -45.610 -6.523 62.049 1.00 45.12 109 VAL A O 1
ATOM 945 N N . GLN A 1 110 ? -45.249 -6.440 59.818 1.00 33.47 110 GLN A N 1
ATOM 946 C CA . GLN A 1 110 ? -46.362 -7.292 59.371 1.00 33.47 110 GLN A CA 1
ATOM 947 C C . GLN A 1 110 ? -46.060 -7.888 57.986 1.00 33.47 110 GLN A C 1
ATOM 949 O O . GLN A 1 110 ? -45.616 -7.185 57.080 1.00 33.47 110 GLN A O 1
ATOM 954 N N . ASP A 1 111 ? -46.279 -9.197 57.859 1.00 31.59 111 ASP A N 1
ATOM 955 C CA . ASP A 1 111 ? -46.049 -10.000 56.655 1.00 31.59 111 ASP A CA 1
ATOM 956 C C . ASP A 1 111 ? -47.123 -9.804 55.572 1.00 31.59 111 ASP A C 1
ATOM 958 O O . ASP A 1 111 ? -48.289 -9.565 55.883 1.00 31.59 111 ASP A O 1
ATOM 962 N N . THR A 1 112 ? -46.763 -10.048 54.304 1.00 35.59 112 THR A N 1
ATOM 963 C CA . THR A 1 112 ? -47.223 -11.194 53.466 1.00 35.59 112 THR A CA 1
ATOM 964 C C . THR A 1 112 ? -47.244 -10.856 51.963 1.00 35.59 112 THR A C 1
ATOM 966 O O . THR A 1 112 ? -47.665 -9.774 51.573 1.00 35.59 112 THR A O 1
ATOM 969 N N . GLY A 1 113 ? -46.869 -11.820 51.104 1.00 29.06 113 GLY A N 1
ATOM 970 C CA . GLY A 1 113 ? -47.295 -11.842 49.688 1.00 29.06 113 GLY A CA 1
ATOM 971 C C . GLY A 1 113 ? -46.216 -11.708 48.597 1.00 29.06 113 GLY A C 1
ATOM 972 O O . GLY A 1 113 ? -46.073 -10.662 47.978 1.00 29.06 113 GLY A O 1
ATOM 973 N N . LEU A 1 114 ? -45.541 -12.816 48.274 1.00 36.97 114 LEU A N 1
ATOM 974 C CA . LEU A 1 114 ? -44.986 -13.114 46.931 1.00 36.97 114 LEU A CA 1
ATOM 975 C C . LEU A 1 114 ? -46.191 -13.495 46.008 1.00 36.97 114 LEU A C 1
ATOM 977 O O . LEU A 1 114 ? -47.131 -14.050 46.590 1.00 36.97 114 LEU A O 1
ATOM 981 N N . PRO A 1 115 ? -46.231 -13.307 44.651 1.00 41.94 115 PRO A N 1
ATOM 982 C CA . PRO A 1 115 ? -45.119 -13.600 43.726 1.00 41.94 115 PRO A CA 1
ATOM 983 C C . PRO A 1 115 ? -44.990 -12.873 42.343 1.00 41.94 115 PRO A C 1
ATOM 985 O O . PRO A 1 115 ? -45.913 -12.241 41.854 1.00 41.94 115 PRO A O 1
ATOM 988 N N . LYS A 1 116 ? -43.806 -13.083 41.726 1.00 29.94 116 LYS A N 1
ATOM 989 C CA . LYS A 1 116 ? -43.407 -13.321 40.299 1.00 29.94 116 LYS A CA 1
ATOM 990 C C . LYS A 1 116 ? -44.160 -12.768 39.055 1.00 29.94 116 LYS A C 1
ATOM 992 O O . LYS A 1 116 ? -45.379 -12.744 39.015 1.00 29.94 116 LYS A O 1
ATOM 997 N N . ALA A 1 117 ? -43.348 -12.685 37.975 1.00 26.80 117 ALA A N 1
ATOM 998 C CA . ALA A 1 117 ? -43.655 -12.721 36.522 1.00 26.80 117 ALA A CA 1
ATOM 999 C C . ALA A 1 117 ? -44.188 -11.395 35.929 1.00 26.80 117 ALA A C 1
ATOM 1001 O O . ALA A 1 117 ? -45.090 -10.797 36.497 1.00 26.80 117 ALA A O 1
ATOM 1002 N N . GLU A 1 118 ? -43.525 -10.752 34.954 1.00 32.06 118 GLU A N 1
ATOM 1003 C CA . GLU A 1 118 ? -43.222 -11.112 33.539 1.00 32.06 118 GLU A CA 1
ATOM 1004 C C . GLU A 1 118 ? -44.354 -10.733 32.554 1.00 32.06 118 GLU A C 1
ATOM 1006 O O . GLU A 1 118 ? -45.523 -10.738 32.914 1.00 32.06 118 GLU A O 1
ATOM 1011 N N . GLU A 1 119 ? -43.947 -10.412 31.315 1.00 24.97 119 GLU A N 1
ATOM 1012 C CA . GLU A 1 119 ? -44.736 -10.013 30.124 1.00 24.97 119 GLU A CA 1
ATOM 1013 C C . GLU A 1 119 ? -45.447 -8.629 30.174 1.00 24.97 119 GLU A C 1
ATOM 1015 O O . GLU A 1 119 ? -46.068 -8.274 31.167 1.00 24.97 119 GLU A O 1
ATOM 1020 N N . TYR A 1 120 ? -45.309 -7.675 29.233 1.00 23.34 120 TYR A N 1
ATOM 1021 C CA . TYR A 1 120 ? -45.209 -7.610 27.750 1.00 23.34 120 TYR A CA 1
ATOM 1022 C C . TYR A 1 120 ? -46.569 -7.304 27.073 1.00 23.34 120 TYR A C 1
ATOM 1024 O O . TYR A 1 120 ? -47.611 -7.739 27.549 1.00 23.34 120 TYR A O 1
ATOM 1032 N N . ASN A 1 121 ? -46.533 -6.571 25.943 1.00 26.55 121 ASN A N 1
ATOM 1033 C CA . ASN A 1 121 ? -47.667 -6.110 25.105 1.00 26.55 121 ASN A CA 1
ATOM 1034 C C . ASN A 1 121 ? -48.615 -5.033 25.700 1.00 26.55 121 ASN A C 1
ATOM 1036 O O . ASN A 1 121 ? -48.860 -4.985 26.896 1.00 26.55 121 ASN A O 1
ATOM 1040 N N . SER A 1 122 ? -49.257 -4.147 24.922 1.00 25.08 122 SER A N 1
ATOM 1041 C CA . SER A 1 122 ? -49.066 -3.695 23.523 1.00 25.08 122 SER A CA 1
ATOM 1042 C C . SER A 1 122 ? -50.057 -2.555 23.228 1.00 25.08 122 SER A C 1
ATOM 1044 O O . SER A 1 122 ? -51.202 -2.657 23.666 1.00 25.08 122 SER A O 1
ATOM 1046 N N . ILE A 1 123 ? -49.711 -1.550 22.407 1.00 26.77 123 ILE A N 1
ATOM 1047 C CA . ILE A 1 123 ? -50.718 -0.662 21.785 1.00 26.77 123 ILE A CA 1
ATOM 1048 C C . ILE A 1 123 ? -50.471 -0.522 20.275 1.00 26.77 123 ILE A C 1
ATOM 1050 O O . ILE A 1 123 ? -49.665 0.277 19.815 1.00 26.77 123 ILE A O 1
ATOM 1054 N N . THR A 1 124 ? -51.216 -1.342 19.534 1.00 24.05 124 THR A N 1
ATOM 1055 C CA . THR A 1 124 ? -51.884 -1.084 18.247 1.00 24.05 124 THR A CA 1
ATOM 1056 C C . THR A 1 124 ? -51.442 0.127 17.415 1.00 24.05 124 THR A C 1
ATOM 1058 O O . THR A 1 124 ? -51.738 1.270 17.758 1.00 24.05 124 THR A O 1
ATOM 1061 N N . LEU A 1 125 ? -50.945 -0.144 16.203 1.00 24.64 125 LEU A N 1
ATOM 1062 C CA . LEU A 1 125 ? -50.795 0.838 15.124 1.00 24.64 125 LEU A CA 1
ATOM 1063 C C . LEU A 1 125 ? -51.698 0.444 13.939 1.00 24.64 125 LEU A C 1
ATOM 1065 O O . LEU A 1 125 ? -51.776 -0.729 13.574 1.00 24.64 125 LEU A O 1
ATOM 1069 N N . LYS A 1 126 ? -52.414 1.414 13.356 1.00 26.31 126 LYS A N 1
ATOM 1070 C CA . LYS A 1 126 ? -53.292 1.217 12.191 1.00 26.31 126 LYS A CA 1
ATOM 1071 C C . LYS A 1 126 ? -52.744 1.922 10.943 1.00 26.31 126 LYS A C 1
ATOM 1073 O O . LYS A 1 126 ? -52.758 3.143 10.910 1.00 26.31 126 LYS A O 1
ATOM 1078 N N . VAL A 1 127 ? -52.504 1.112 9.903 1.00 30.19 127 VAL A N 1
ATOM 1079 C CA . VAL A 1 127 ? -52.868 1.356 8.483 1.00 30.19 127 VAL A CA 1
ATOM 1080 C C . VAL A 1 127 ? -51.994 2.372 7.676 1.00 30.19 127 VAL A C 1
ATOM 1082 O O . VAL A 1 127 ? -51.572 3.378 8.238 1.00 30.19 127 VAL A O 1
ATOM 1085 N N . PRO A 1 128 ? -51.666 2.097 6.379 1.00 41.84 128 PRO A N 1
ATOM 1086 C CA . PRO A 1 128 ? -50.628 2.802 5.595 1.00 41.84 128 PRO A CA 1
ATOM 1087 C C . PRO A 1 128 ? -51.207 3.727 4.488 1.00 41.84 128 PRO A C 1
ATOM 1089 O O . PRO A 1 128 ? -52.431 3.855 4.391 1.00 41.84 128 PRO A O 1
ATOM 1092 N N . PRO A 1 129 ? -50.366 4.363 3.635 1.00 31.77 129 PRO A N 1
ATOM 1093 C CA . PRO A 1 129 ? -50.076 3.769 2.307 1.00 31.77 129 PRO A CA 1
ATOM 1094 C C . PRO A 1 129 ? -48.656 4.047 1.735 1.00 31.77 129 PRO A C 1
ATOM 1096 O O . PRO A 1 129 ? -47.904 4.849 2.280 1.00 31.77 129 PRO A O 1
ATOM 1099 N N . SER A 1 130 ? -48.325 3.452 0.576 1.00 23.59 130 SER A N 1
ATOM 1100 C CA . SER A 1 130 ? -47.262 3.930 -0.336 1.00 23.59 130 SER A CA 1
ATOM 1101 C C . SER A 1 130 ? -47.570 3.606 -1.806 1.00 23.59 130 SER A C 1
ATOM 1103 O O . SER A 1 130 ? -47.864 2.454 -2.121 1.00 23.59 130 SER A O 1
ATOM 1105 N N . SER A 1 131 ? -47.455 4.612 -2.675 1.00 29.12 131 SER A N 1
ATOM 1106 C CA . SER A 1 131 ? -47.341 4.550 -4.146 1.00 29.12 131 SER A CA 1
ATOM 1107 C C . SER A 1 131 ? -47.148 5.999 -4.626 1.00 29.12 131 SER A C 1
ATOM 1109 O O . SER A 1 131 ? -47.818 6.868 -4.073 1.00 29.12 131 SER A O 1
ATOM 1111 N N . ASP A 1 132 ? -46.420 6.415 -5.655 1.00 26.88 132 ASP A N 1
ATOM 1112 C CA . ASP A 1 132 ? -45.389 5.917 -6.580 1.00 26.88 132 ASP A CA 1
ATOM 1113 C C . ASP A 1 132 ? -45.262 7.043 -7.661 1.00 26.88 132 ASP A C 1
ATOM 1115 O O . ASP A 1 132 ? -46.086 7.958 -7.683 1.00 26.88 132 ASP A O 1
ATOM 1119 N N . ILE A 1 133 ? -44.320 6.927 -8.613 1.00 28.67 133 ILE A N 1
ATOM 1120 C CA . ILE A 1 133 ? -44.248 7.660 -9.917 1.00 28.67 133 ILE A CA 1
ATOM 1121 C C . ILE A 1 133 ? -43.510 9.035 -9.976 1.00 28.67 133 ILE A C 1
ATOM 1123 O O . ILE A 1 133 ? -44.099 10.108 -9.906 1.00 28.67 133 ILE A O 1
ATOM 1127 N N . ILE A 1 134 ? -42.187 8.965 -10.201 1.00 26.22 134 ILE A N 1
ATOM 1128 C CA . ILE A 1 134 ? -41.414 9.398 -11.407 1.00 26.22 134 ILE A CA 1
ATOM 1129 C C . ILE A 1 134 ? -41.880 10.633 -12.237 1.00 26.22 134 ILE A C 1
ATOM 1131 O O . ILE A 1 134 ? -42.935 10.564 -12.860 1.00 26.22 134 ILE A O 1
ATOM 1135 N N . HIS A 1 135 ? -40.999 11.644 -12.438 1.00 25.77 135 HIS A N 1
ATOM 1136 C CA . HIS A 1 135 ? -40.486 12.106 -13.766 1.00 25.77 135 HIS A CA 1
ATOM 1137 C C . HIS A 1 135 ? -39.467 13.284 -13.703 1.00 25.77 135 HIS A C 1
ATOM 1139 O O . HIS A 1 135 ? -39.187 13.818 -12.634 1.00 25.77 135 HIS A O 1
ATOM 1145 N N . GLN A 1 136 ? -38.882 13.647 -14.858 1.00 24.77 136 GLN A N 1
ATOM 1146 C CA . GLN A 1 136 ? -37.848 14.687 -15.091 1.00 24.77 136 GLN A CA 1
ATOM 1147 C C . GLN A 1 136 ? -38.462 15.961 -15.769 1.00 24.77 136 GLN A C 1
ATOM 1149 O O . GLN A 1 136 ? -39.684 16.031 -15.855 1.00 24.77 136 GLN A O 1
ATOM 1154 N N . GLN A 1 137 ? -37.766 17.002 -16.278 1.00 25.11 137 GLN A N 1
ATOM 1155 C CA . GLN A 1 137 ? -36.340 17.233 -16.604 1.00 25.11 137 GLN A CA 1
ATOM 1156 C C . GLN A 1 137 ? -36.002 18.747 -16.754 1.00 25.11 137 GLN A C 1
ATOM 1158 O O . GLN A 1 137 ? -36.908 19.565 -16.844 1.00 25.11 137 GLN A O 1
ATOM 1163 N N . GLU A 1 138 ? -34.700 19.048 -16.898 1.00 27.14 138 GLU A N 1
ATOM 1164 C CA . GLU A 1 138 ? -34.094 20.159 -17.683 1.00 27.14 138 GLU A CA 1
ATOM 1165 C C . GLU A 1 138 ? -34.087 21.647 -17.213 1.00 27.14 138 GLU A C 1
ATOM 1167 O O . GLU A 1 138 ? -35.104 22.299 -17.023 1.00 27.14 138 GLU A O 1
ATOM 1172 N N . GLU A 1 139 ? -32.842 22.141 -17.092 1.00 26.39 139 GLU A N 1
ATOM 1173 C CA . GLU A 1 139 ? -32.201 23.449 -17.394 1.00 26.39 139 GLU A CA 1
ATOM 1174 C C . GLU A 1 139 ? -32.941 24.816 -17.445 1.00 26.39 139 GLU A C 1
ATOM 1176 O O . GLU A 1 139 ? -33.952 24.996 -18.117 1.00 26.39 139 GLU A O 1
ATOM 1181 N N . GLY A 1 140 ? -32.280 25.855 -16.888 1.00 23.94 140 GLY A N 1
ATOM 1182 C CA . GLY A 1 140 ? -32.489 27.276 -17.246 1.00 23.94 140 GLY A CA 1
ATOM 1183 C C . GLY A 1 140 ? -32.179 28.321 -16.146 1.00 23.94 140 GLY A C 1
ATOM 1184 O O . GLY A 1 140 ? -32.764 28.285 -15.070 1.00 23.94 140 GLY A O 1
ATOM 1185 N N . TYR A 1 141 ? -31.297 29.294 -16.424 1.00 26.84 141 TYR A N 1
ATOM 1186 C CA . TYR A 1 141 ? -31.005 30.513 -15.621 1.00 26.84 141 TYR A CA 1
ATOM 1187 C C . TYR A 1 141 ? -30.396 31.583 -16.571 1.00 26.84 141 TYR A C 1
ATOM 1189 O O . TYR A 1 141 ? -29.872 31.146 -17.603 1.00 26.84 141 TYR A O 1
ATOM 1197 N N . PRO A 1 142 ? -30.361 32.919 -16.309 1.00 48.34 142 PRO A N 1
ATOM 1198 C CA . PRO A 1 142 ? -30.842 33.733 -15.164 1.00 48.34 142 PRO A CA 1
ATOM 1199 C C . PRO A 1 142 ? -31.950 34.769 -15.509 1.00 48.34 142 PRO A C 1
ATOM 1201 O O . PRO A 1 142 ? -32.081 35.171 -16.661 1.00 48.34 142 PRO A O 1
ATOM 1204 N N . ASP A 1 143 ? -32.657 35.318 -14.505 1.00 24.89 143 ASP A N 1
ATOM 1205 C CA . ASP A 1 143 ? -32.352 36.647 -13.900 1.00 24.89 143 ASP A CA 1
ATOM 1206 C C . ASP A 1 143 ? -33.539 37.300 -13.128 1.00 24.89 143 ASP A C 1
ATOM 1208 O O . ASP A 1 143 ? -34.706 37.065 -13.422 1.00 24.89 143 ASP A O 1
ATOM 1212 N N . SER A 1 144 ? -33.192 38.208 -12.204 1.00 32.19 144 SER A N 1
ATOM 1213 C CA . SER A 1 144 ? -33.993 39.310 -11.639 1.00 32.19 144 SER A CA 1
ATOM 1214 C C . SER A 1 144 ? -35.063 39.043 -10.556 1.00 32.19 144 SER A C 1
ATOM 1216 O O . SER A 1 144 ? -36.257 38.945 -10.810 1.00 32.19 144 SER A O 1
ATOM 1218 N N . THR A 1 145 ? -34.586 39.183 -9.311 1.00 32.72 145 THR A N 1
ATOM 1219 C CA . THR A 1 145 ? -35.118 40.091 -8.263 1.00 32.72 145 THR A CA 1
ATOM 1220 C C . THR A 1 145 ? -36.540 39.878 -7.710 1.00 32.72 145 THR A C 1
ATOM 1222 O O . THR A 1 145 ? -37.524 40.336 -8.285 1.00 32.72 145 THR A O 1
ATOM 1225 N N . GLY A 1 146 ? -36.622 39.369 -6.471 1.00 31.02 146 GLY A N 1
ATOM 1226 C CA . GLY A 1 146 ? -37.839 39.419 -5.647 1.00 31.02 146 GLY A CA 1
ATOM 1227 C C . GLY A 1 146 ? -37.760 38.615 -4.342 1.00 31.02 146 GLY A C 1
ATOM 1228 O O . GLY A 1 146 ? -38.319 37.528 -4.267 1.00 31.02 146 GLY A O 1
ATOM 1229 N N . ASP A 1 147 ? -37.088 39.147 -3.316 1.00 31.38 147 ASP A N 1
ATOM 1230 C CA . ASP A 1 147 ? -37.176 38.643 -1.927 1.00 31.38 147 ASP A CA 1
ATOM 1231 C C . ASP A 1 147 ? -38.578 38.969 -1.346 1.00 31.38 147 ASP A C 1
ATOM 1233 O O . ASP A 1 147 ? -39.147 40.003 -1.720 1.00 31.38 147 ASP A O 1
ATOM 1237 N N . PRO A 1 148 ? -39.161 38.147 -0.445 1.00 40.91 148 PRO A N 1
ATOM 1238 C CA . PRO A 1 148 ? -38.609 38.062 0.908 1.00 40.91 148 PRO A CA 1
ATOM 1239 C C . PRO A 1 148 ? -38.628 36.670 1.573 1.00 40.91 148 PRO A C 1
ATOM 1241 O O . PRO A 1 148 ? -39.643 35.977 1.583 1.00 40.91 148 PRO A O 1
ATOM 1244 N N . LEU A 1 149 ? -37.556 36.387 2.317 1.00 36.22 149 LEU A N 1
ATOM 1245 C CA . LEU A 1 149 ? -37.548 35.615 3.571 1.00 36.22 149 LEU A CA 1
ATOM 1246 C C . LEU A 1 149 ? -38.225 34.231 3.528 1.00 36.22 149 LEU A C 1
ATOM 1248 O O . LEU A 1 149 ? -39.369 34.048 3.946 1.00 36.22 149 LEU A O 1
ATOM 1252 N N . SER A 1 150 ? -37.420 33.212 3.232 1.00 34.94 150 SER A N 1
ATOM 1253 C CA . SER A 1 150 ? -37.543 31.948 3.962 1.00 34.94 150 SER A CA 1
ATOM 1254 C C . SER A 1 150 ? -36.226 31.667 4.672 1.00 34.94 150 SER A C 1
ATOM 1256 O O . SER A 1 150 ? -35.179 31.539 4.037 1.00 34.94 150 SER A O 1
ATOM 1258 N N . ASP A 1 151 ? -36.273 31.611 6.004 1.00 35.12 151 ASP A N 1
ATOM 1259 C CA . ASP A 1 151 ? -35.149 31.157 6.810 1.00 35.12 151 ASP A CA 1
ATOM 1260 C C . ASP A 1 151 ? -34.805 29.719 6.400 1.00 35.12 151 ASP A C 1
ATOM 1262 O O . ASP A 1 151 ? -35.409 28.762 6.895 1.00 35.12 151 ASP A O 1
ATOM 1266 N N . ILE A 1 152 ? -33.775 29.542 5.561 1.00 45.50 152 ILE A N 1
ATOM 1267 C CA . ILE A 1 152 ? -33.017 28.285 5.522 1.00 45.50 152 ILE A CA 1
ATOM 1268 C C . ILE A 1 152 ? -32.217 28.236 6.818 1.00 45.50 152 ILE A C 1
ATOM 1270 O O . ILE A 1 152 ? -31.001 28.431 6.884 1.00 45.50 152 ILE A O 1
ATOM 1274 N N . LYS A 1 153 ? -32.957 27.984 7.893 1.00 38.19 153 LYS A N 1
ATOM 1275 C CA . LYS A 1 153 ? -32.419 27.573 9.164 1.00 38.19 153 LYS A CA 1
ATOM 1276 C C . LYS A 1 153 ? -31.857 26.184 8.913 1.00 38.19 153 LYS A C 1
ATOM 1278 O O . LYS A 1 153 ? -32.572 25.185 8.995 1.00 38.19 153 LYS A O 1
ATOM 1283 N N . ASN A 1 154 ? -30.571 26.149 8.561 1.00 42.56 154 ASN A N 1
ATOM 1284 C CA . ASN A 1 154 ? -29.736 24.965 8.668 1.00 42.56 154 ASN A CA 1
ATOM 1285 C C . ASN A 1 154 ? -29.796 24.529 10.130 1.00 42.56 154 ASN A C 1
ATOM 1287 O O . ASN A 1 154 ? -28.986 24.943 10.962 1.00 42.56 154 ASN A O 1
ATOM 1291 N N . ASN A 1 155 ? -30.815 23.733 10.442 1.00 44.38 155 ASN A N 1
ATOM 1292 C CA . ASN A 1 155 ? -30.991 23.076 11.715 1.00 44.38 155 ASN A CA 1
ATOM 1293 C C . ASN A 1 155 ? -29.924 21.988 11.769 1.00 44.38 155 ASN A C 1
ATOM 1295 O O . ASN A 1 155 ? -30.197 20.817 11.511 1.00 44.38 155 ASN A O 1
ATOM 1299 N N . SER A 1 156 ? -28.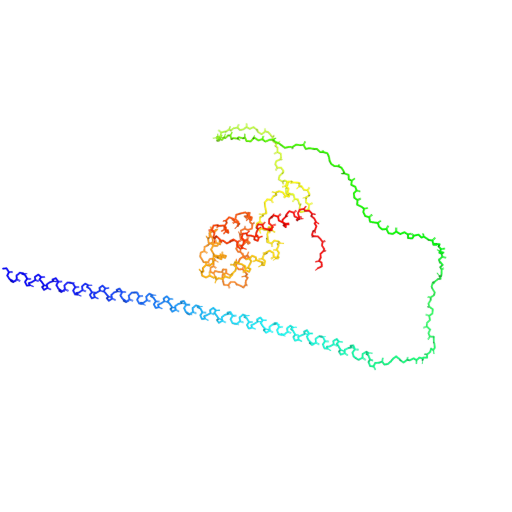697 22.419 12.076 1.00 46.72 156 SER A N 1
ATOM 1300 C CA . SER A 1 156 ? -27.675 21.572 12.667 1.00 46.72 156 SER A CA 1
ATOM 1301 C C . SER A 1 156 ? -28.349 20.862 13.830 1.00 46.72 156 SER A C 1
ATOM 1303 O O . SER A 1 156 ? -28.672 21.472 14.853 1.00 46.72 156 SER A O 1
ATOM 1305 N N . CYS A 1 157 ? -28.691 19.602 13.595 1.00 51.19 157 CYS A N 1
ATOM 1306 C CA . CYS A 1 157 ? -29.301 18.763 14.596 1.00 51.19 157 CYS A CA 1
ATOM 1307 C C . CYS A 1 157 ? -28.220 18.539 15.643 1.00 51.19 157 CYS A C 1
ATOM 1309 O O . CYS A 1 157 ? -27.208 17.906 15.351 1.00 51.19 157 CYS A O 1
ATOM 1311 N N . GLN A 1 158 ? -28.400 19.134 16.824 1.00 56.69 158 GLN A N 1
ATOM 1312 C CA . GLN A 1 158 ? -27.460 18.934 17.918 1.00 56.69 158 GLN A CA 1
ATOM 1313 C C . GLN A 1 158 ? -27.338 17.441 18.219 1.00 56.69 158 GLN A C 1
ATOM 1315 O O . GLN A 1 158 ? -28.284 16.671 18.024 1.00 56.69 158 GLN A O 1
ATOM 1320 N N . GLU A 1 159 ? -26.162 17.059 18.707 1.00 45.59 159 GLU A N 1
ATOM 1321 C CA . GLU A 1 159 ? -25.895 15.737 19.264 1.00 45.59 159 GLU A CA 1
ATOM 1322 C C . GLU A 1 159 ? -27.071 15.342 20.183 1.00 45.59 159 GLU A C 1
ATOM 1324 O O . GLU A 1 159 ? -27.422 16.091 21.098 1.00 45.59 159 GLU A O 1
ATOM 1329 N N . ASN A 1 160 ? -27.697 14.189 19.896 1.00 56.22 160 ASN A N 1
ATOM 1330 C CA . ASN A 1 160 ? -28.945 13.664 20.495 1.00 56.22 160 ASN A CA 1
ATOM 1331 C C . ASN A 1 160 ? -30.299 14.115 19.883 1.00 56.22 160 ASN A C 1
ATOM 1333 O O . ASN A 1 160 ? -31.328 14.055 20.559 1.00 56.22 160 ASN A O 1
ATOM 1337 N N . CYS A 1 161 ? -30.362 14.512 18.608 1.00 52.38 161 CYS A N 1
ATOM 1338 C CA . CYS A 1 161 ? -31.643 14.780 17.936 1.00 52.38 161 CYS A CA 1
ATOM 1339 C C . CYS A 1 161 ? -32.326 13.502 17.392 1.00 52.38 161 CYS A C 1
ATOM 1341 O O . CYS A 1 161 ? -31.834 12.869 16.458 1.00 52.38 161 CYS A O 1
ATOM 1343 N N . THR A 1 162 ? -33.511 13.156 17.906 1.00 50.34 162 THR A N 1
ATOM 1344 C CA . THR A 1 162 ? -34.347 12.015 17.466 1.00 50.34 162 THR A CA 1
ATOM 1345 C C . THR A 1 162 ? -35.196 12.332 16.221 1.00 50.34 162 THR A C 1
ATOM 1347 O O . THR A 1 162 ? -36.408 12.120 16.176 1.00 50.34 162 THR A O 1
ATOM 1350 N N . CYS A 1 163 ? -34.555 12.863 15.179 1.00 56.62 163 CYS A N 1
ATOM 1351 C CA . CYS A 1 163 ? -35.183 13.219 13.906 1.00 56.62 163 CYS A CA 1
ATOM 1352 C C . CYS A 1 163 ? -35.169 12.058 12.900 1.00 56.62 163 CYS A C 1
ATOM 1354 O O . CYS A 1 163 ? -34.110 11.557 12.533 1.00 56.62 163 CYS A O 1
ATOM 1356 N N . SER A 1 164 ? -36.333 11.707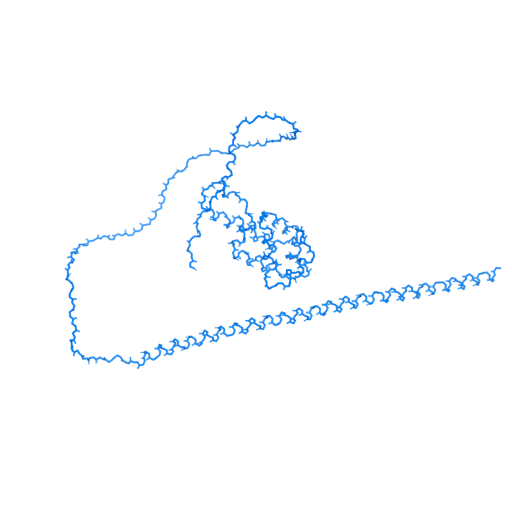 12.340 1.00 55.34 164 SER A N 1
ATOM 1357 C CA . SER A 1 164 ? -36.459 10.652 11.315 1.00 55.34 164 SER A CA 1
ATOM 1358 C C . SER A 1 164 ? -35.666 10.929 10.027 1.00 55.34 164 SER A C 1
ATOM 1360 O O . SER A 1 164 ? -35.323 9.994 9.313 1.00 55.34 164 SER A O 1
ATOM 1362 N N . LEU A 1 165 ? -35.348 12.199 9.732 1.00 51.53 165 LEU A N 1
ATOM 1363 C CA . LEU A 1 165 ? -34.444 12.578 8.635 1.00 51.53 165 LEU A CA 1
ATOM 1364 C C . LEU A 1 165 ? -32.968 12.271 8.935 1.00 51.53 165 LEU A C 1
ATOM 1366 O O . LEU A 1 165 ? -32.185 12.081 8.012 1.00 51.53 165 LEU A O 1
ATOM 1370 N N . CYS A 1 166 ? -32.582 12.231 10.207 1.00 52.56 166 CYS A N 1
ATOM 1371 C CA . CYS A 1 166 ? -31.191 12.115 10.640 1.00 52.56 166 CYS A CA 1
ATOM 1372 C C . CYS A 1 166 ? -30.735 10.652 10.667 1.00 52.56 166 CYS A C 1
ATOM 1374 O O . CYS A 1 166 ? -29.619 10.346 10.262 1.00 52.56 166 CYS A O 1
ATOM 1376 N N . SER A 1 167 ? -31.643 9.727 11.001 1.00 53.00 167 SER A N 1
ATOM 1377 C CA . SER A 1 167 ? -31.450 8.278 10.826 1.00 53.00 167 SER A CA 1
ATOM 1378 C C . SER A 1 167 ? -31.278 7.845 9.359 1.00 53.00 167 SER A C 1
ATOM 1380 O O . SER A 1 167 ? -30.872 6.716 9.105 1.00 53.00 167 SER A O 1
ATOM 1382 N N . LEU A 1 168 ? -31.600 8.721 8.398 1.00 56.78 168 LEU A N 1
ATOM 1383 C CA . LEU A 1 168 ? -31.442 8.497 6.955 1.00 56.78 168 LEU A CA 1
ATOM 1384 C C . LEU A 1 168 ? -30.175 9.147 6.377 1.00 56.78 168 LEU A C 1
ATOM 1386 O O . LEU A 1 168 ? -29.917 9.020 5.179 1.00 56.78 168 LEU A O 1
ATOM 1390 N N . GLN A 1 169 ? -29.386 9.860 7.186 1.00 70.62 169 GLN A N 1
ATOM 1391 C CA . GLN A 1 169 ? -28.180 10.511 6.695 1.00 70.62 169 GLN A CA 1
ATOM 1392 C C . GLN A 1 169 ? -27.082 9.468 6.443 1.00 70.62 169 GLN A C 1
ATOM 1394 O O . GLN A 1 169 ? -26.711 8.698 7.332 1.00 70.62 169 GLN A O 1
ATOM 1399 N N . ALA A 1 170 ? -26.567 9.444 5.210 1.00 79.38 170 ALA A N 1
ATOM 1400 C CA . ALA A 1 170 ? -25.464 8.569 4.834 1.00 79.38 170 ALA A CA 1
ATOM 1401 C C . ALA A 1 170 ? -24.220 8.911 5.677 1.00 79.38 170 ALA A C 1
ATOM 1403 O O . ALA A 1 170 ? -23.849 10.091 5.736 1.00 79.38 170 ALA A O 1
ATOM 1404 N N . PRO A 1 171 ? -23.567 7.920 6.314 1.00 90.75 171 PRO A N 1
ATOM 1405 C CA . PRO A 1 171 ? -22.442 8.187 7.195 1.00 90.75 171 PRO A CA 1
ATOM 1406 C C . PRO A 1 171 ? -21.269 8.788 6.425 1.00 90.75 171 PRO A C 1
ATOM 1408 O O . PRO A 1 171 ? -20.952 8.392 5.295 1.00 90.75 171 PRO A O 1
ATOM 1411 N N . ASN A 1 172 ? -20.592 9.733 7.064 1.00 93.69 172 ASN A N 1
ATOM 1412 C CA . ASN A 1 172 ? -19.342 10.305 6.590 1.00 93.69 172 ASN A CA 1
ATOM 1413 C C . ASN A 1 172 ? -18.127 9.586 7.209 1.00 93.69 172 ASN A C 1
ATOM 1415 O O . ASN A 1 172 ? -18.252 8.753 8.108 1.00 93.69 172 ASN A O 1
ATOM 1419 N N . ILE A 1 173 ? -16.928 9.865 6.697 1.00 94.44 173 ILE A N 1
ATOM 1420 C CA . ILE A 1 173 ? -15.708 9.206 7.180 1.00 94.44 173 ILE A CA 1
ATOM 1421 C C . ILE A 1 173 ? -15.351 9.657 8.608 1.00 94.44 173 ILE A C 1
ATOM 1423 O O . ILE A 1 173 ? -14.788 8.858 9.349 1.00 94.44 173 ILE A O 1
ATOM 1427 N N . SER A 1 174 ? -15.720 10.866 9.048 1.00 93.06 174 SER A N 1
ATOM 1428 C CA . SER A 1 174 ? -15.628 11.244 10.475 1.00 93.06 174 SER A CA 1
ATOM 1429 C C . SER A 1 174 ? -16.509 10.373 11.380 1.00 93.06 174 SER A C 1
ATOM 1431 O O . SER A 1 174 ? -16.054 9.973 12.445 1.00 93.06 174 SER A O 1
ATOM 1433 N N . ASP A 1 175 ? -17.721 10.012 10.953 1.00 91.06 175 ASP A N 1
ATOM 1434 C CA . ASP A 1 175 ? -18.618 9.147 11.736 1.00 91.06 175 ASP A CA 1
ATOM 1435 C C . ASP A 1 175 ? -18.039 7.734 11.922 1.00 91.06 175 ASP A C 1
ATOM 1437 O O . ASP A 1 175 ? -18.146 7.138 12.996 1.00 91.06 175 ASP A O 1
ATOM 1441 N N . LEU A 1 176 ? -17.394 7.227 10.865 1.00 93.25 176 LEU A N 1
ATOM 1442 C CA . LEU A 1 176 ? -16.634 5.976 10.848 1.00 93.25 176 LEU A CA 1
ATOM 1443 C C . LEU A 1 176 ? -15.390 6.046 11.742 1.00 93.25 176 LEU A C 1
ATOM 1445 O O . LEU A 1 176 ? -15.036 5.056 12.372 1.00 93.25 176 LEU A O 1
ATOM 1449 N N . LEU A 1 177 ? -14.726 7.202 11.815 1.00 92.00 177 LEU A N 1
ATOM 1450 C CA . LEU A 1 177 ? -13.551 7.411 12.669 1.00 92.00 177 LEU A CA 1
ATOM 1451 C C . LEU A 1 177 ? -13.888 7.451 14.167 1.00 92.00 177 LEU A C 1
ATOM 1453 O O . LEU A 1 177 ? -12.986 7.276 14.976 1.00 92.00 177 LEU A O 1
ATOM 1457 N N . ASN A 1 178 ? -15.163 7.620 14.531 1.00 90.00 178 ASN A N 1
ATOM 1458 C CA . ASN A 1 178 ? -15.647 7.484 15.910 1.00 90.00 178 ASN A CA 1
ATOM 1459 C C . ASN A 1 178 ? -15.907 6.013 16.315 1.00 90.00 178 ASN A C 1
ATOM 1461 O O . ASN A 1 178 ? -16.452 5.757 17.386 1.00 90.00 178 ASN A O 1
ATOM 1465 N N . ASP A 1 179 ? -15.614 5.040 15.447 1.00 89.88 179 ASP A N 1
ATOM 1466 C CA . ASP A 1 179 ? -15.750 3.603 15.704 1.00 89.88 179 ASP A CA 1
ATOM 1467 C C . ASP A 1 179 ? -14.361 2.946 15.758 1.00 89.88 179 ASP A C 1
ATOM 1469 O O . ASP A 1 179 ? -13.794 2.591 14.725 1.00 89.88 179 ASP A O 1
ATOM 1473 N N . GLU A 1 180 ? -13.787 2.817 16.958 1.00 89.56 180 GLU A N 1
ATOM 1474 C CA . GLU A 1 180 ? -12.433 2.268 17.136 1.00 89.56 180 GLU A CA 1
ATOM 1475 C C . GLU A 1 180 ? -12.322 0.803 16.672 1.00 89.56 180 GLU A C 1
ATOM 1477 O O . GLU A 1 180 ? -11.337 0.447 16.022 1.00 89.56 180 GLU A O 1
ATOM 1482 N N . ASP A 1 181 ? -13.340 -0.033 16.916 1.00 88.56 181 ASP A N 1
ATOM 1483 C CA . ASP A 1 181 ? -13.345 -1.448 16.512 1.00 88.56 181 ASP A CA 1
ATOM 1484 C C . ASP A 1 181 ? -13.359 -1.595 14.981 1.00 88.56 181 ASP A C 1
ATOM 1486 O O . ASP A 1 181 ? -12.557 -2.334 14.393 1.00 88.56 181 ASP A O 1
ATOM 1490 N N . LEU A 1 182 ? -14.242 -0.856 14.302 1.00 92.75 182 LEU A N 1
ATOM 1491 C CA . LEU A 1 182 ? -14.277 -0.789 12.842 1.00 92.75 182 LEU A CA 1
ATOM 1492 C C . LEU A 1 182 ? -12.965 -0.233 12.280 1.00 92.75 182 LEU A C 1
ATOM 1494 O O . LEU A 1 182 ? -12.428 -0.770 11.304 1.00 92.75 182 LEU A O 1
ATOM 1498 N N . LEU A 1 183 ? -12.457 0.846 12.875 1.00 93.25 183 LEU A N 1
ATOM 1499 C CA . LEU A 1 183 ? -11.230 1.511 12.462 1.00 93.25 183 LEU A CA 1
ATOM 1500 C C . LEU A 1 183 ? -10.032 0.562 12.561 1.00 93.25 183 LEU A C 1
ATOM 1502 O O . LEU A 1 183 ? -9.259 0.473 11.604 1.00 93.25 183 LEU A O 1
ATOM 1506 N N . ASP A 1 184 ? -9.891 -0.199 13.647 1.00 88.56 184 ASP A N 1
ATOM 1507 C CA . ASP A 1 184 ? -8.841 -1.209 13.792 1.00 88.56 184 ASP A CA 1
ATOM 1508 C C . ASP A 1 184 ? -8.977 -2.329 12.747 1.00 88.56 184 ASP A C 1
ATOM 1510 O O . ASP A 1 184 ? -7.983 -2.692 12.109 1.00 88.56 184 ASP A O 1
ATOM 1514 N N . VAL A 1 185 ? -10.192 -2.815 12.456 1.00 92.62 185 VAL A N 1
ATOM 1515 C CA . VAL A 1 185 ? -10.418 -3.796 11.375 1.00 92.62 185 VAL A CA 1
ATOM 1516 C C . VAL A 1 185 ? -10.008 -3.235 10.006 1.00 92.62 185 VAL A C 1
ATOM 1518 O O . VAL A 1 185 ? -9.363 -3.937 9.218 1.00 92.62 185 VAL A O 1
ATOM 1521 N N . ILE A 1 186 ? -10.342 -1.977 9.705 1.00 93.19 186 ILE A N 1
ATOM 1522 C CA . ILE A 1 186 ? -9.963 -1.311 8.449 1.00 93.19 186 ILE A CA 1
ATOM 1523 C C . ILE A 1 186 ? -8.443 -1.118 8.377 1.00 93.19 186 ILE A C 1
ATOM 1525 O O . ILE A 1 186 ? -7.841 -1.427 7.346 1.00 93.19 186 ILE A O 1
ATOM 1529 N N . ARG A 1 187 ? -7.800 -0.687 9.469 1.00 93.12 187 ARG A N 1
ATOM 1530 C CA . ARG A 1 187 ? -6.340 -0.521 9.569 1.00 93.12 187 ARG A CA 1
ATOM 1531 C C . ARG A 1 187 ? -5.613 -1.844 9.347 1.00 93.12 187 ARG A C 1
ATOM 1533 O O . ARG A 1 187 ? -4.737 -1.906 8.489 1.00 93.12 187 ARG A O 1
ATOM 1540 N N . ILE A 1 188 ? -6.039 -2.931 9.997 1.00 88.88 188 ILE A N 1
ATOM 1541 C CA . ILE A 1 188 ? -5.491 -4.286 9.791 1.00 88.88 188 ILE A CA 1
ATOM 1542 C C . ILE A 1 188 ? -5.580 -4.720 8.315 1.00 88.88 188 ILE A C 1
ATOM 1544 O O . ILE A 1 188 ? -4.690 -5.410 7.817 1.00 88.88 188 ILE A O 1
ATOM 1548 N N . LYS A 1 189 ? -6.626 -4.304 7.590 1.00 89.94 189 LYS A N 1
ATOM 1549 C CA . LYS A 1 189 ? -6.847 -4.649 6.174 1.00 89.94 189 LYS A CA 1
ATOM 1550 C C . LYS A 1 189 ? -6.127 -3.743 5.175 1.00 89.94 189 LYS A C 1
ATOM 1552 O O . LYS A 1 189 ? -5.844 -4.198 4.060 1.00 89.94 189 LYS A O 1
ATOM 1557 N N . LEU A 1 190 ? -5.896 -2.476 5.511 1.00 91.56 190 LEU A N 1
ATOM 1558 C CA . LEU A 1 190 ? -5.377 -1.467 4.582 1.00 91.56 190 LEU A CA 1
ATOM 1559 C C . LEU A 1 190 ? -3.929 -1.049 4.850 1.00 91.56 190 LEU A C 1
ATOM 1561 O O . LEU A 1 190 ? -3.266 -0.704 3.875 1.00 91.56 190 LEU A O 1
ATOM 1565 N N . ASP A 1 191 ? -3.416 -1.125 6.085 1.00 88.62 191 ASP A N 1
ATOM 1566 C CA . ASP A 1 191 ? -2.021 -0.787 6.419 1.00 88.62 191 ASP A CA 1
ATOM 1567 C C . ASP A 1 191 ? -0.969 -1.739 5.808 1.00 88.62 191 ASP A C 1
ATOM 1569 O O . ASP A 1 191 ? 0.078 -1.242 5.381 1.00 88.62 191 ASP A O 1
ATOM 1573 N N . PRO A 1 192 ? -1.178 -3.075 5.720 1.00 86.81 192 PRO A N 1
ATOM 1574 C CA . PRO A 1 192 ? -0.161 -3.980 5.187 1.00 86.81 192 PRO A CA 1
ATOM 1575 C C . PRO A 1 192 ? 0.242 -3.664 3.739 1.00 86.81 192 PRO A C 1
ATOM 1577 O O . PRO A 1 192 ? -0.575 -3.658 2.814 1.00 86.81 192 PRO A O 1
ATOM 1580 N N . CYS A 1 193 ? 1.541 -3.453 3.515 1.00 76.00 193 CYS A N 1
ATOM 1581 C CA . CYS A 1 193 ? 2.092 -3.243 2.181 1.00 76.00 193 CYS A CA 1
ATOM 1582 C C . CYS A 1 193 ? 2.335 -4.589 1.481 1.00 76.00 193 CYS A C 1
ATOM 1584 O O . CYS A 1 193 ? 3.392 -5.199 1.627 1.00 76.00 193 CYS A O 1
ATOM 1586 N N . HIS A 1 194 ? 1.332 -5.072 0.740 1.00 69.69 194 HIS A N 1
ATOM 1587 C CA . HIS A 1 194 ? 1.422 -6.314 -0.030 1.00 69.69 194 HIS A CA 1
ATOM 1588 C C . HIS A 1 194 ? 1.484 -6.025 -1.544 1.00 69.69 194 HIS A C 1
ATOM 1590 O O . HIS A 1 194 ? 0.576 -5.371 -2.056 1.00 69.69 194 HIS A O 1
ATOM 1596 N N . PRO A 1 195 ? 2.473 -6.540 -2.306 1.00 74.44 195 PRO A N 1
ATOM 1597 C CA . PRO A 1 195 ? 2.703 -6.133 -3.702 1.00 74.44 195 PRO A CA 1
ATOM 1598 C C . PRO A 1 195 ? 1.510 -6.305 -4.655 1.00 74.44 195 PRO A C 1
ATOM 1600 O O . PRO A 1 195 ? 1.366 -5.553 -5.619 1.00 74.44 195 PRO A O 1
ATOM 1603 N N . THR A 1 196 ? 0.653 -7.298 -4.404 1.00 78.00 196 THR A N 1
ATOM 1604 C CA . THR A 1 196 ? -0.503 -7.622 -5.258 1.00 78.00 196 THR A CA 1
ATOM 1605 C C . THR A 1 196 ? -1.839 -7.077 -4.749 1.00 78.00 196 THR A C 1
ATOM 1607 O O . THR A 1 196 ? -2.803 -7.059 -5.513 1.00 78.00 196 THR A O 1
ATOM 1610 N N . VAL A 1 197 ? -1.925 -6.618 -3.494 1.00 86.44 197 VAL A N 1
ATOM 1611 C CA . VAL A 1 197 ? -3.186 -6.173 -2.878 1.00 86.44 197 VAL A CA 1
ATOM 1612 C C . VAL A 1 197 ? -3.174 -4.655 -2.756 1.00 86.44 197 VAL A C 1
ATOM 1614 O O . VAL A 1 197 ? -2.235 -4.068 -2.230 1.00 86.44 197 VAL A O 1
ATOM 1617 N N . LYS A 1 198 ? -4.231 -4.005 -3.245 1.00 90.50 198 LYS A N 1
ATOM 1618 C CA . LYS A 1 198 ? -4.352 -2.544 -3.207 1.00 90.50 198 LYS A CA 1
ATOM 1619 C C . LYS A 1 198 ? -4.583 -2.085 -1.771 1.00 90.50 198 LYS A C 1
ATOM 1621 O O . LYS A 1 198 ? -5.565 -2.487 -1.149 1.00 90.50 198 LYS A O 1
ATOM 1626 N N . ASN A 1 199 ? -3.660 -1.288 -1.251 1.00 92.12 199 ASN A N 1
ATOM 1627 C CA . ASN A 1 199 ? -3.612 -0.859 0.146 1.00 92.12 199 ASN A CA 1
ATOM 1628 C C . ASN A 1 199 ? -3.977 0.631 0.281 1.00 92.12 199 ASN A C 1
ATOM 1630 O O . ASN A 1 199 ? -4.355 1.277 -0.704 1.00 92.12 199 ASN A O 1
ATOM 1634 N N . TRP A 1 200 ? -3.830 1.190 1.487 1.00 94.19 200 TRP A N 1
ATOM 1635 C CA . TRP A 1 200 ? -4.071 2.613 1.765 1.00 94.19 200 TRP A CA 1
ATOM 1636 C C . TRP A 1 200 ? -3.385 3.555 0.757 1.00 94.19 200 TRP A C 1
ATOM 1638 O O . TRP A 1 200 ? -3.967 4.560 0.358 1.00 94.19 200 TRP A O 1
ATOM 1648 N N . ARG A 1 201 ? -2.183 3.209 0.268 1.00 93.44 201 ARG A N 1
ATOM 1649 C CA . ARG A 1 201 ? -1.386 4.032 -0.656 1.00 93.44 201 ARG A CA 1
ATOM 1650 C C . ARG A 1 201 ? -2.055 4.170 -2.022 1.00 93.44 201 ARG A C 1
ATOM 1652 O O . ARG A 1 201 ? -2.015 5.239 -2.629 1.00 93.44 201 ARG A O 1
ATOM 1659 N N . ASN A 1 202 ? -2.690 3.102 -2.510 1.00 94.12 202 ASN A N 1
ATOM 1660 C CA . ASN A 1 202 ? -3.479 3.143 -3.745 1.00 94.12 202 ASN A CA 1
ATOM 1661 C C . ASN A 1 202 ? -4.731 4.009 -3.581 1.00 94.12 202 ASN A C 1
ATOM 1663 O O . ASN A 1 202 ? -5.077 4.758 -4.491 1.00 94.12 202 ASN A O 1
ATOM 1667 N N . PHE A 1 203 ? -5.380 3.922 -2.421 1.00 95.06 203 PHE A N 1
ATOM 1668 C CA . PHE A 1 203 ? -6.607 4.649 -2.118 1.00 95.06 203 PHE A CA 1
ATOM 1669 C C . PHE A 1 203 ? -6.324 6.156 -1.990 1.00 95.06 203 PHE A C 1
ATOM 1671 O O . PHE A 1 203 ? -6.925 6.965 -2.693 1.00 95.06 203 PHE A O 1
ATOM 1678 N N . ALA A 1 204 ? -5.315 6.511 -1.194 1.00 94.69 204 ALA A N 1
ATOM 1679 C CA . ALA A 1 204 ? -4.798 7.864 -1.024 1.00 94.69 204 ALA A CA 1
ATOM 1680 C C . ALA A 1 204 ? -4.376 8.508 -2.354 1.00 94.69 204 ALA A C 1
ATOM 1682 O O . ALA A 1 204 ? -4.789 9.625 -2.663 1.00 94.69 204 ALA A O 1
ATOM 1683 N N . SER A 1 205 ? -3.618 7.783 -3.186 1.00 94.94 205 SER A N 1
ATOM 1684 C CA . SER A 1 205 ? -3.222 8.259 -4.517 1.00 94.94 205 SER A CA 1
ATOM 1685 C C . SER A 1 205 ? -4.426 8.501 -5.439 1.00 94.94 205 SER A C 1
ATOM 1687 O O . SER A 1 205 ? -4.441 9.480 -6.182 1.00 94.94 205 SER A O 1
ATOM 1689 N N . LYS A 1 206 ? -5.468 7.659 -5.374 1.00 95.62 206 LYS A N 1
ATOM 1690 C CA . LYS A 1 206 ? -6.692 7.819 -6.179 1.00 95.62 206 LYS A CA 1
ATOM 1691 C C . LYS A 1 206 ? -7.557 9.002 -5.738 1.00 95.62 206 LYS A C 1
ATOM 1693 O O . LYS A 1 206 ? -8.259 9.566 -6.574 1.00 95.62 206 LYS A O 1
ATOM 1698 N N . TRP A 1 207 ? -7.479 9.391 -4.467 1.00 95.56 207 TRP A N 1
ATOM 1699 C CA . TRP A 1 207 ? -8.072 10.621 -3.931 1.00 95.56 207 TRP A CA 1
ATOM 1700 C C . TRP A 1 207 ? -7.127 11.836 -3.977 1.00 95.56 207 TRP A C 1
ATOM 1702 O O . TRP A 1 207 ? -7.429 12.867 -3.387 1.00 95.56 207 TRP A O 1
ATOM 1712 N N . GLY A 1 208 ? -6.029 11.753 -4.738 1.00 94.12 208 GLY A N 1
ATOM 1713 C CA . GLY A 1 208 ? -5.216 12.912 -5.114 1.00 94.12 208 GLY A CA 1
ATOM 1714 C C . GLY A 1 208 ? -4.039 13.237 -4.194 1.00 94.12 208 GLY A C 1
ATOM 1715 O O . GLY A 1 208 ? -3.406 14.266 -4.400 1.00 94.12 208 GLY A O 1
ATOM 1716 N N . MET A 1 209 ? -3.702 12.387 -3.217 1.00 93.06 209 MET A N 1
ATOM 1717 C CA . MET A 1 209 ? -2.505 12.607 -2.393 1.00 93.06 209 MET A CA 1
ATOM 1718 C C . MET A 1 209 ? -1.221 12.469 -3.222 1.00 93.06 209 MET A C 1
ATOM 1720 O O . MET A 1 209 ? -1.037 11.473 -3.934 1.00 93.06 209 MET A O 1
ATOM 1724 N N . HIS A 1 210 ? -0.317 13.447 -3.105 1.00 93.38 210 HIS A N 1
ATOM 1725 C CA . HIS A 1 210 ? 0.941 13.462 -3.852 1.00 93.38 210 HIS A CA 1
ATOM 1726 C C . HIS A 1 210 ? 1.903 12.361 -3.387 1.00 93.38 210 HIS A C 1
ATOM 1728 O O . HIS A 1 210 ? 1.894 11.943 -2.230 1.00 93.38 210 HIS A O 1
ATOM 1734 N N . TYR A 1 211 ? 2.781 11.909 -4.291 1.00 89.69 211 TYR A N 1
ATOM 1735 C CA . TYR A 1 211 ? 3.748 10.837 -4.017 1.00 89.69 211 TYR A CA 1
ATOM 1736 C C . TYR A 1 211 ? 4.596 11.104 -2.760 1.00 89.69 211 TYR A C 1
ATOM 1738 O O . TYR A 1 211 ? 4.783 10.200 -1.945 1.00 89.69 211 TYR A O 1
ATOM 1746 N N . ASP A 1 212 ? 5.043 12.346 -2.578 1.00 93.75 212 ASP A N 1
ATOM 1747 C CA . ASP A 1 212 ? 5.883 12.753 -1.448 1.00 93.75 212 ASP A CA 1
ATOM 1748 C C . ASP A 1 212 ? 5.129 12.662 -0.111 1.00 93.75 212 ASP A C 1
ATOM 1750 O O . ASP A 1 212 ? 5.683 12.219 0.895 1.00 93.75 212 ASP A O 1
ATOM 1754 N N . GLU A 1 213 ? 3.830 12.980 -0.107 1.00 92.06 213 GLU A N 1
ATOM 1755 C CA . GLU A 1 213 ? 2.962 12.834 1.066 1.00 92.06 213 GLU A CA 1
ATOM 1756 C C . GLU A 1 213 ? 2.725 11.364 1.427 1.00 92.06 213 GLU A C 1
ATOM 1758 O O . GLU A 1 213 ? 2.691 11.014 2.606 1.00 92.06 213 GLU A O 1
ATOM 1763 N N . LEU A 1 214 ? 2.602 10.486 0.424 1.00 91.94 214 LEU A N 1
ATOM 1764 C CA . LEU A 1 214 ? 2.512 9.040 0.644 1.00 91.94 214 LEU A CA 1
ATOM 1765 C C . LEU A 1 214 ? 3.799 8.523 1.302 1.00 91.94 214 LEU A C 1
ATOM 1767 O O . LEU A 1 214 ? 3.741 7.808 2.298 1.00 91.94 214 LEU A O 1
ATOM 1771 N N . CYS A 1 215 ? 4.967 8.924 0.797 1.00 90.50 215 CYS A N 1
ATOM 1772 C CA . CYS A 1 215 ? 6.247 8.562 1.406 1.00 90.50 215 CYS A CA 1
ATOM 1773 C C . CYS A 1 215 ? 6.400 9.119 2.833 1.00 90.50 215 CYS A C 1
ATOM 1775 O O . CYS A 1 215 ? 6.957 8.438 3.691 1.00 90.50 215 CYS A O 1
ATOM 1777 N N . PHE A 1 216 ? 5.870 10.312 3.114 1.00 89.44 216 PHE A N 1
ATOM 1778 C CA . PHE A 1 216 ? 5.867 10.889 4.459 1.00 89.44 216 PHE A CA 1
ATOM 1779 C C . PHE A 1 216 ? 4.982 10.106 5.443 1.00 89.44 216 PHE A C 1
ATOM 1781 O O . PHE A 1 216 ? 5.406 9.855 6.571 1.00 89.44 216 PHE A O 1
ATOM 1788 N N . LEU A 1 217 ? 3.782 9.669 5.034 1.00 89.19 217 LEU A N 1
ATOM 1789 C CA . LEU A 1 217 ? 2.921 8.839 5.890 1.00 89.19 217 LEU A CA 1
ATOM 1790 C C . LEU A 1 217 ? 3.538 7.467 6.188 1.00 89.19 217 LEU A C 1
ATOM 1792 O O . LEU A 1 217 ? 3.445 6.998 7.318 1.00 89.19 217 LEU A O 1
ATOM 1796 N N . GLU A 1 218 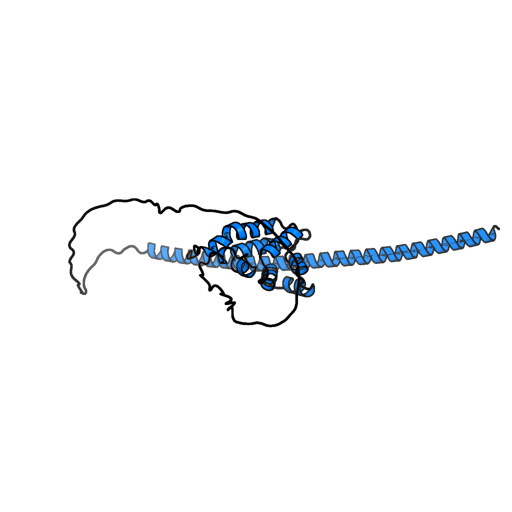? 4.222 6.854 5.220 1.00 88.19 218 GLU A N 1
ATOM 1797 C CA . GLU A 1 218 ? 4.904 5.561 5.395 1.00 88.19 218 GLU A CA 1
ATOM 1798 C C . GLU A 1 218 ? 6.068 5.619 6.409 1.00 88.19 218 GLU A C 1
ATOM 1800 O O . GLU A 1 218 ? 6.428 4.603 7.003 1.00 88.19 218 GLU A O 1
ATOM 1805 N N . GLN A 1 219 ? 6.628 6.809 6.660 1.00 84.12 219 GLN A N 1
ATOM 1806 C CA . GLN A 1 219 ? 7.691 7.039 7.648 1.00 84.12 219 GLN A CA 1
ATOM 1807 C C . GLN A 1 219 ? 7.174 7.329 9.072 1.00 84.12 219 GLN A C 1
ATOM 1809 O O . GLN A 1 219 ? 7.961 7.306 10.024 1.00 84.12 219 GLN A O 1
ATOM 1814 N N . LYS A 1 220 ? 5.875 7.611 9.257 1.00 84.88 220 LYS A N 1
ATOM 1815 C CA . LYS A 1 220 ? 5.292 7.903 10.579 1.00 84.88 220 LYS A CA 1
ATOM 1816 C C . LYS A 1 220 ? 5.166 6.639 11.443 1.00 84.88 220 LYS A C 1
ATOM 1818 O O . LYS A 1 220 ? 5.066 5.519 10.956 1.00 84.88 220 LYS A O 1
ATOM 1823 N N . GLN A 1 221 ? 5.110 6.824 12.768 1.00 77.12 221 GLN A N 1
ATOM 1824 C CA . GLN A 1 221 ? 4.745 5.735 13.693 1.00 77.12 221 GLN A CA 1
ATOM 1825 C C . GLN A 1 221 ? 3.238 5.422 13.705 1.00 77.12 221 GLN A C 1
ATOM 1827 O O . GLN A 1 221 ? 2.859 4.321 14.104 1.00 77.12 221 GLN A O 1
ATOM 1832 N N . GLN A 1 222 ? 2.400 6.385 13.313 1.00 83.62 222 GLN A N 1
ATOM 1833 C CA . GLN A 1 222 ? 0.944 6.245 13.238 1.00 83.62 222 GLN A CA 1
ATOM 1834 C C . GLN A 1 222 ? 0.521 5.420 12.015 1.00 83.62 222 GLN A C 1
ATOM 1836 O O . GLN A 1 222 ? 1.263 5.321 11.042 1.00 83.62 222 GLN A O 1
ATOM 1841 N N . SER A 1 223 ? -0.684 4.848 12.066 1.00 89.12 223 SER A N 1
ATOM 1842 C CA . SER A 1 223 ? -1.288 4.131 10.938 1.00 89.12 223 SER A CA 1
ATOM 1843 C C . SER A 1 223 ? -1.459 5.063 9.725 1.00 89.12 223 SER A C 1
ATOM 1845 O O . SER A 1 223 ? -2.150 6.081 9.842 1.00 89.12 223 SER A O 1
ATOM 1847 N N . PRO A 1 224 ? -0.885 4.735 8.552 1.00 92.62 224 PRO A N 1
ATOM 1848 C CA . PRO A 1 224 ? -1.108 5.511 7.335 1.00 92.62 224 PRO A CA 1
ATOM 1849 C C . PRO A 1 224 ? -2.575 5.514 6.886 1.00 92.62 224 PRO A C 1
ATOM 1851 O O . PRO A 1 224 ? -3.051 6.526 6.371 1.00 92.62 224 PRO A O 1
ATOM 1854 N N . THR A 1 225 ? -3.311 4.418 7.122 1.00 94.00 225 THR A N 1
ATOM 1855 C CA . THR A 1 225 ? -4.756 4.341 6.849 1.00 94.00 225 THR A CA 1
ATOM 1856 C C . THR A 1 225 ? -5.538 5.355 7.680 1.00 94.00 225 THR A C 1
ATOM 1858 O O . THR A 1 225 ? -6.410 6.028 7.136 1.00 94.00 225 THR A O 1
ATOM 1861 N N . LEU A 1 226 ? -5.209 5.507 8.968 1.00 94.06 226 LEU A N 1
ATOM 1862 C CA . LEU A 1 226 ? -5.870 6.476 9.846 1.00 94.06 226 LEU A CA 1
ATOM 1863 C C . LEU A 1 226 ? -5.722 7.910 9.317 1.00 94.06 226 LEU A C 1
ATOM 1865 O O . LEU A 1 226 ? -6.719 8.616 9.193 1.00 94.06 226 LEU A O 1
ATOM 1869 N N . GLU A 1 227 ? -4.514 8.345 8.943 1.00 93.50 227 GLU A N 1
ATOM 1870 C CA . GLU A 1 227 ? -4.355 9.714 8.431 1.00 93.50 227 GLU A CA 1
ATOM 1871 C C . GLU A 1 227 ? -4.955 9.905 7.029 1.00 93.50 227 GLU A C 1
ATOM 1873 O O . GLU A 1 227 ? -5.505 10.969 6.738 1.00 93.50 227 GLU A O 1
ATOM 1878 N N . PHE A 1 228 ? -4.928 8.876 6.176 1.00 94.38 228 PHE A N 1
ATOM 1879 C CA . PHE A 1 228 ? -5.667 8.881 4.912 1.00 94.38 228 PHE A CA 1
ATOM 1880 C C . PHE A 1 228 ? -7.173 9.123 5.131 1.00 94.38 228 PHE A C 1
ATOM 1882 O O . PHE A 1 228 ? -7.757 9.963 4.441 1.00 94.38 228 PHE A O 1
ATOM 1889 N N . LEU A 1 229 ? -7.787 8.439 6.103 1.00 94.88 229 LEU A N 1
ATOM 1890 C CA . LEU A 1 229 ? -9.199 8.619 6.448 1.00 94.88 229 LEU A CA 1
ATOM 1891 C C . LEU A 1 229 ? -9.459 9.997 7.076 1.00 94.88 229 LEU A C 1
ATOM 1893 O O . LEU A 1 229 ? -10.362 10.693 6.623 1.00 94.88 229 LEU A O 1
ATOM 1897 N N . LEU A 1 230 ? -8.632 10.445 8.030 1.00 93.94 230 LEU A N 1
ATOM 1898 C CA . LEU A 1 230 ? -8.758 11.766 8.672 1.00 93.94 230 LEU A CA 1
ATOM 1899 C C . LEU A 1 230 ? -8.737 12.920 7.660 1.00 93.94 230 LEU A C 1
ATOM 1901 O O . LEU A 1 230 ? -9.561 13.827 7.739 1.00 93.94 230 LEU A O 1
ATOM 1905 N N . ARG A 1 231 ? -7.840 12.872 6.665 1.00 92.38 231 ARG A N 1
ATOM 1906 C CA . ARG A 1 231 ? -7.766 13.874 5.582 1.00 92.38 231 ARG A CA 1
ATOM 1907 C C . ARG A 1 231 ? -9.003 13.887 4.677 1.00 92.38 231 ARG A C 1
ATOM 1909 O O . ARG A 1 231 ? -9.251 14.872 3.987 1.00 92.38 231 ARG A O 1
ATOM 1916 N N . ASN A 1 232 ? -9.774 12.804 4.679 1.00 93.12 232 ASN A N 1
ATOM 1917 C CA . ASN A 1 232 ? -10.966 12.609 3.861 1.00 93.12 232 ASN A CA 1
ATOM 1918 C C . ASN A 1 232 ? -12.252 12.504 4.699 1.00 93.12 232 ASN A C 1
ATOM 1920 O O . ASN A 1 232 ? -13.270 12.073 4.169 1.00 93.12 232 ASN A O 1
ATOM 1924 N N . SER A 1 233 ? -12.233 12.935 5.967 1.00 93.62 233 SER A N 1
ATOM 1925 C CA . SER A 1 233 ? -13.370 12.891 6.908 1.00 93.62 233 SER A CA 1
ATOM 1926 C C . SER A 1 233 ? -14.683 13.432 6.325 1.00 93.62 233 SER A C 1
ATOM 1928 O O . SER A 1 233 ? -15.745 12.852 6.528 1.00 93.62 233 SER A O 1
ATOM 1930 N N . HIS A 1 234 ? -14.582 14.489 5.516 1.00 91.94 234 HIS A N 1
ATOM 1931 C CA . HIS A 1 234 ? -15.677 15.148 4.800 1.00 91.94 234 HIS A CA 1
ATOM 1932 C C . HIS A 1 234 ? -16.353 14.307 3.694 1.00 91.94 234 HIS A C 1
ATOM 1934 O O . HIS A 1 234 ? -17.372 14.732 3.151 1.00 91.94 234 HIS A O 1
ATOM 1940 N N . LYS A 1 235 ? -15.785 13.162 3.290 1.00 94.38 235 LYS A N 1
ATOM 1941 C CA . LYS A 1 235 ? -16.372 12.264 2.280 1.00 94.38 235 LYS A CA 1
ATOM 1942 C C . LYS A 1 235 ? -17.379 11.309 2.915 1.00 94.38 235 LYS A C 1
ATOM 1944 O O . LYS A 1 235 ? -17.285 11.000 4.099 1.00 94.38 235 LYS A O 1
ATOM 1949 N N . THR A 1 236 ? -18.313 10.792 2.118 1.00 94.69 236 THR A N 1
ATOM 1950 C CA . THR A 1 236 ? -19.224 9.729 2.569 1.00 94.69 236 THR A CA 1
ATOM 1951 C C . THR A 1 236 ? -18.531 8.367 2.585 1.00 94.69 236 THR A C 1
ATOM 1953 O O . THR A 1 236 ? -17.619 8.101 1.794 1.00 94.69 236 THR A O 1
ATOM 1956 N N . VAL A 1 237 ? -18.992 7.464 3.452 1.00 95.25 237 VAL A N 1
ATOM 1957 C CA . VAL A 1 237 ? -18.532 6.067 3.475 1.00 95.25 237 VAL A CA 1
ATOM 1958 C C . VAL A 1 237 ? -18.881 5.355 2.162 1.00 95.25 237 VAL A C 1
ATOM 1960 O O . VAL A 1 237 ? -18.103 4.520 1.705 1.00 95.25 237 VAL A O 1
ATOM 1963 N N . ASP A 1 238 ? -19.951 5.755 1.467 1.00 93.81 238 ASP A N 1
ATOM 1964 C CA . ASP A 1 238 ? -20.268 5.261 0.119 1.00 93.81 238 ASP A CA 1
ATOM 1965 C C . ASP A 1 238 ? -19.166 5.551 -0.913 1.00 93.81 238 ASP A C 1
ATOM 1967 O O . ASP A 1 238 ? -18.844 4.681 -1.722 1.00 93.81 238 ASP A O 1
ATOM 1971 N N . GLN A 1 239 ? -18.512 6.720 -0.856 1.00 95.94 239 GLN A N 1
ATOM 1972 C CA . GLN A 1 239 ? -17.366 7.017 -1.730 1.00 95.94 239 GLN A CA 1
ATOM 1973 C C . GLN A 1 239 ? -16.156 6.126 -1.404 1.00 95.94 239 GLN A C 1
ATOM 1975 O O . GLN A 1 239 ? -15.418 5.721 -2.305 1.00 95.94 239 GLN A O 1
ATOM 1980 N N . LEU A 1 240 ? -15.950 5.779 -0.127 1.00 95.94 240 LEU A N 1
ATOM 1981 C CA . LEU A 1 240 ? -14.917 4.822 0.289 1.00 95.94 240 LEU A CA 1
ATOM 1982 C C . LEU A 1 240 ? -15.252 3.393 -0.177 1.00 95.94 240 LEU A C 1
ATOM 1984 O O . LEU A 1 240 ? -14.371 2.658 -0.622 1.00 95.94 240 LEU A O 1
ATOM 1988 N N . ILE A 1 241 ? -16.527 3.010 -0.122 1.00 95.81 241 ILE A N 1
ATOM 1989 C CA . ILE A 1 241 ? -17.062 1.740 -0.624 1.00 95.81 241 ILE A CA 1
ATOM 1990 C C . ILE A 1 241 ? -16.900 1.633 -2.149 1.00 95.81 241 ILE A C 1
ATOM 1992 O O . ILE A 1 241 ? -16.468 0.594 -2.653 1.00 95.81 241 ILE A O 1
ATOM 1996 N N . GLU A 1 242 ? -17.186 2.696 -2.900 1.00 96.44 242 GLU A N 1
ATOM 1997 C CA . GLU A 1 242 ? -16.975 2.746 -4.350 1.00 96.44 242 GLU A CA 1
ATOM 1998 C C . GLU A 1 242 ? -15.485 2.626 -4.709 1.00 96.44 242 GLU A C 1
ATOM 2000 O O . GLU A 1 242 ? -15.114 1.891 -5.628 1.00 96.44 242 GLU A O 1
ATOM 2005 N N . LEU A 1 243 ? -14.604 3.245 -3.917 1.00 95.50 243 LEU A N 1
ATOM 2006 C CA . LEU A 1 243 ? -13.158 3.072 -4.043 1.00 95.50 243 LEU A CA 1
ATOM 2007 C C . LEU A 1 243 ? -12.713 1.626 -3.752 1.00 95.50 243 LEU A C 1
ATOM 2009 O O . LEU A 1 243 ? -11.858 1.090 -4.464 1.00 95.50 243 LEU A O 1
ATOM 2013 N N . CYS A 1 244 ? -13.323 0.964 -2.760 1.00 95.06 244 CYS A N 1
ATOM 2014 C CA . CYS A 1 244 ? -13.098 -0.459 -2.492 1.00 95.06 244 CYS A CA 1
ATOM 2015 C C . CYS A 1 244 ? -13.507 -1.327 -3.689 1.00 95.06 244 CYS A C 1
ATOM 2017 O O . CYS A 1 244 ? -12.732 -2.199 -4.085 1.00 95.06 244 CYS A O 1
ATOM 2019 N N . ARG A 1 245 ? -14.671 -1.062 -4.301 1.00 95.19 245 ARG A N 1
ATOM 2020 C CA . ARG A 1 245 ? -15.144 -1.748 -5.518 1.00 95.19 245 ARG A CA 1
ATOM 2021 C C . ARG A 1 245 ? -14.181 -1.564 -6.687 1.00 95.19 245 ARG A C 1
ATOM 2023 O O . ARG A 1 245 ? -13.762 -2.550 -7.286 1.00 95.19 245 ARG A O 1
ATOM 2030 N N . LEU A 1 246 ? -13.762 -0.326 -6.961 1.00 96.12 246 LEU A N 1
ATOM 2031 C CA . LEU A 1 246 ? -12.812 0.003 -8.030 1.00 96.12 246 LEU A CA 1
ATOM 2032 C C . LEU A 1 246 ? -11.496 -0.781 -7.885 1.00 96.12 246 LEU A C 1
ATOM 2034 O O . LEU A 1 246 ? -10.959 -1.298 -8.865 1.00 96.12 246 LEU A O 1
ATOM 2038 N N . TYR A 1 247 ? -11.005 -0.938 -6.654 1.00 94.06 247 TYR A N 1
ATOM 2039 C CA . TYR A 1 247 ? -9.810 -1.729 -6.351 1.00 94.06 247 TYR A CA 1
ATOM 2040 C C . TYR A 1 247 ? -10.068 -3.204 -6.014 1.00 94.06 247 TYR A C 1
ATOM 2042 O O . TYR A 1 247 ? -9.130 -3.905 -5.633 1.00 94.06 247 TYR A O 1
ATOM 2050 N N . HIS A 1 248 ? -11.300 -3.690 -6.190 1.00 93.69 248 HIS A N 1
ATOM 2051 C CA . HIS A 1 248 ? -11.719 -5.069 -5.921 1.00 93.69 248 HIS A CA 1
ATOM 2052 C C . HIS A 1 248 ? -11.414 -5.538 -4.475 1.00 93.69 248 HIS A C 1
ATOM 2054 O O . HIS A 1 248 ? -11.260 -6.730 -4.206 1.00 93.69 248 HIS A O 1
ATOM 2060 N N . ARG A 1 249 ? -11.357 -4.604 -3.512 1.00 92.88 249 ARG A N 1
ATOM 2061 C CA . ARG A 1 249 ? -11.173 -4.853 -2.068 1.00 92.88 249 ARG A CA 1
ATOM 2062 C C . ARG A 1 249 ? -12.495 -5.243 -1.402 1.00 92.88 249 ARG A C 1
ATOM 2064 O O . ARG A 1 249 ? -12.984 -4.578 -0.489 1.00 92.88 249 ARG A O 1
ATOM 2071 N N . VAL A 1 250 ? -13.059 -6.363 -1.856 1.00 93.56 250 VAL A N 1
ATOM 2072 C CA . VAL A 1 250 ? -14.314 -6.953 -1.346 1.00 93.56 250 VAL A CA 1
ATOM 2073 C C . VAL A 1 250 ? -14.251 -7.217 0.165 1.00 93.56 250 VAL A C 1
ATOM 2075 O O . VAL A 1 250 ? -15.263 -7.178 0.859 1.00 93.56 250 VAL A O 1
ATOM 2078 N N . ASP A 1 251 ? -13.058 -7.475 0.700 1.00 92.19 251 ASP A N 1
ATOM 2079 C CA . ASP A 1 251 ? -12.826 -7.740 2.117 1.00 92.19 251 ASP A CA 1
ATOM 2080 C C . ASP A 1 251 ? -12.933 -6.493 3.013 1.00 92.19 251 ASP A C 1
ATOM 2082 O O . ASP A 1 251 ? -13.167 -6.650 4.212 1.00 92.19 251 ASP A O 1
ATOM 2086 N N . VAL A 1 252 ? -12.757 -5.291 2.452 1.00 94.38 252 VAL A N 1
ATOM 2087 C CA . VAL A 1 252 ? -12.998 -4.001 3.121 1.00 94.38 252 VAL A CA 1
ATOM 2088 C C . VAL A 1 252 ? -14.418 -3.530 2.823 1.00 94.38 252 VAL A C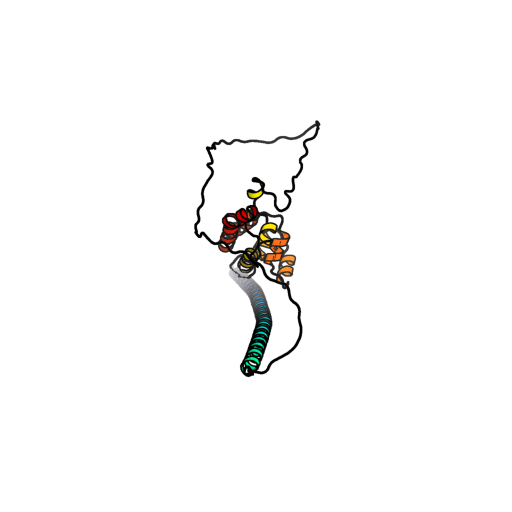 1
ATOM 2090 O O . VAL A 1 252 ? -15.129 -3.157 3.751 1.00 94.38 252 VAL A O 1
ATOM 2093 N N . GLU A 1 253 ? -14.883 -3.656 1.572 1.00 96.06 253 GLU A N 1
ATOM 2094 C CA . GLU A 1 253 ? -16.267 -3.335 1.193 1.00 96.06 253 GLU A CA 1
ATOM 2095 C C . GLU A 1 253 ? -17.282 -4.051 2.094 1.00 96.06 253 GLU A C 1
ATOM 2097 O O . GLU A 1 253 ? -18.190 -3.410 2.607 1.00 96.06 253 GLU A O 1
ATOM 2102 N N . LYS A 1 254 ? -17.118 -5.360 2.337 1.00 94.44 254 LYS A N 1
ATOM 2103 C CA . LYS A 1 254 ? -18.029 -6.129 3.203 1.00 94.44 254 LYS A CA 1
ATOM 2104 C C . LYS A 1 254 ? -18.084 -5.619 4.642 1.00 94.44 254 LYS A C 1
ATOM 2106 O O . LYS A 1 254 ? -19.138 -5.707 5.259 1.00 94.44 254 LYS A O 1
ATOM 2111 N N . VAL A 1 255 ? -16.968 -5.122 5.175 1.00 95.12 255 VAL A N 1
ATOM 2112 C CA . VAL A 1 255 ? -16.908 -4.567 6.535 1.00 95.12 255 VAL A CA 1
ATOM 2113 C C . VAL A 1 255 ? -17.625 -3.221 6.583 1.00 95.12 255 VAL A C 1
ATOM 2115 O O . VAL A 1 255 ? -18.477 -3.025 7.441 1.00 95.12 255 VAL A O 1
ATOM 2118 N N . LEU A 1 256 ? -17.346 -2.342 5.616 1.00 95.12 256 LEU A N 1
ATOM 2119 C CA . LEU A 1 256 ? -18.011 -1.044 5.505 1.00 95.12 256 LEU A CA 1
ATOM 2120 C C . LEU A 1 256 ? -19.524 -1.202 5.305 1.00 95.12 256 LEU A C 1
ATOM 2122 O O . LEU A 1 256 ? -20.290 -0.565 6.015 1.00 95.12 256 LEU A O 1
ATOM 2126 N N . ARG A 1 257 ? -19.964 -2.093 4.404 1.00 93.94 257 ARG A N 1
ATOM 2127 C CA . ARG A 1 257 ? -21.392 -2.385 4.186 1.00 93.94 257 ARG A CA 1
ATOM 2128 C C . ARG A 1 257 ? -22.085 -2.873 5.440 1.00 93.94 257 ARG A C 1
ATOM 2130 O O . ARG A 1 257 ? -23.091 -2.293 5.820 1.00 93.94 257 ARG A O 1
ATOM 2137 N N . ARG A 1 258 ? -21.512 -3.886 6.101 1.00 93.50 258 ARG A N 1
ATOM 2138 C CA . ARG A 1 258 ? -22.054 -4.404 7.358 1.00 93.50 258 ARG A CA 1
ATOM 2139 C C . ARG A 1 258 ? -22.246 -3.280 8.367 1.00 93.50 258 ARG A C 1
ATOM 2141 O O . ARG A 1 258 ? -23.306 -3.178 8.959 1.00 93.50 258 ARG A O 1
ATOM 2148 N N . TRP A 1 259 ? -21.246 -2.422 8.538 1.00 93.50 259 TRP A N 1
ATOM 2149 C CA . TRP A 1 259 ? -21.353 -1.318 9.480 1.00 93.50 259 TRP A CA 1
ATOM 2150 C C . TRP A 1 259 ? -22.437 -0.303 9.085 1.00 93.50 259 TRP A C 1
ATOM 2152 O O . TRP A 1 259 ? -23.233 0.071 9.937 1.00 93.50 259 TRP A O 1
ATOM 2162 N N . VAL A 1 260 ? -22.535 0.088 7.808 1.00 92.69 260 VAL A N 1
ATOM 2163 C CA . VAL A 1 260 ? -23.587 1.006 7.320 1.00 92.69 260 VAL A CA 1
ATOM 2164 C C . VAL A 1 260 ? -24.997 0.408 7.459 1.00 92.69 260 VAL A C 1
ATOM 2166 O O . VAL A 1 260 ? -25.944 1.139 7.736 1.00 92.69 260 VAL A O 1
ATOM 2169 N N . GLU A 1 261 ? -25.147 -0.904 7.269 1.00 88.50 261 GLU A N 1
ATOM 2170 C CA . GLU A 1 261 ? -26.442 -1.599 7.248 1.00 88.50 261 GLU A CA 1
ATOM 2171 C C . GLU A 1 261 ? -26.891 -2.077 8.648 1.00 88.50 261 GLU A C 1
ATOM 2173 O O . GLU A 1 261 ? -28.076 -1.995 8.969 1.00 88.50 261 GLU A O 1
ATOM 2178 N N . GLU A 1 262 ? -25.967 -2.551 9.493 1.00 87.25 262 GLU A N 1
ATOM 2179 C CA . GLU A 1 262 ? -26.258 -3.183 10.792 1.00 87.25 262 GLU A CA 1
ATOM 2180 C C . GLU A 1 262 ? -25.950 -2.277 12.000 1.00 87.25 262 GLU A C 1
ATOM 2182 O O . GLU A 1 262 ? -26.712 -2.292 12.965 1.00 87.25 262 GLU A O 1
ATOM 2187 N N . GLU A 1 263 ? -24.865 -1.491 11.984 1.00 85.06 263 GLU A N 1
ATOM 2188 C CA . GLU A 1 263 ? -24.379 -0.761 13.176 1.00 85.06 263 GLU A CA 1
ATOM 2189 C C . GLU A 1 263 ? -24.684 0.742 13.153 1.00 85.06 263 GLU A C 1
ATOM 2191 O O . GLU A 1 263 ? -25.047 1.323 14.177 1.00 85.06 263 GLU A O 1
ATOM 2196 N N . TRP A 1 264 ? -24.604 1.382 11.986 1.00 86.62 264 TRP A N 1
ATOM 2197 C CA . TRP A 1 264 ? -24.892 2.806 11.815 1.00 86.62 264 TRP A CA 1
ATOM 2198 C C . TRP A 1 264 ? -26.320 3.192 12.250 1.00 86.62 264 TRP A C 1
ATOM 2200 O O . TRP A 1 264 ? -26.451 4.130 13.043 1.00 86.62 264 TRP A O 1
ATOM 2210 N N . PRO A 1 265 ? -27.396 2.463 11.870 1.00 84.12 265 PRO A N 1
ATOM 2211 C CA . PRO A 1 265 ? -28.758 2.838 12.259 1.00 84.12 265 PRO A CA 1
ATOM 2212 C C . PRO A 1 265 ? -29.014 2.731 13.770 1.00 84.12 265 PRO A C 1
ATOM 2214 O O . PRO A 1 265 ? -29.834 3.476 14.311 1.00 84.12 265 PRO A O 1
ATOM 2217 N N . LYS A 1 266 ? -28.292 1.845 14.476 1.00 78.12 266 LYS A N 1
ATOM 2218 C CA . LYS A 1 266 ? -28.415 1.662 15.934 1.00 78.12 266 LYS A CA 1
ATOM 2219 C C . LYS A 1 266 ? -27.949 2.893 16.713 1.00 78.12 266 LYS A C 1
ATOM 2221 O O . LYS A 1 266 ? -28.515 3.199 17.759 1.00 78.12 266 LYS A O 1
ATOM 2226 N N . ARG A 1 267 ? -26.966 3.640 16.191 1.00 69.38 267 ARG A N 1
ATOM 2227 C CA . ARG A 1 267 ? -26.415 4.846 16.841 1.00 69.38 267 ARG A CA 1
ATOM 2228 C C . ARG A 1 267 ? -27.458 5.957 16.998 1.00 69.38 267 ARG A C 1
ATOM 2230 O O . ARG A 1 267 ? -27.494 6.616 18.031 1.00 69.38 267 ARG A O 1
ATOM 2237 N N . GLY A 1 268 ? -28.359 6.109 16.024 1.00 56.50 268 GLY A N 1
ATOM 2238 C CA . GLY A 1 268 ? -29.495 7.038 16.113 1.00 56.50 268 GLY A CA 1
ATOM 2239 C C . GLY A 1 268 ? -30.592 6.605 17.098 1.00 56.50 268 GLY A C 1
ATOM 2240 O O . GLY A 1 268 ? -31.449 7.413 17.446 1.00 56.50 268 GLY A O 1
ATOM 2241 N N . HIS A 1 269 ? -30.560 5.351 17.560 1.00 51.75 269 HIS A N 1
ATOM 2242 C CA . HIS A 1 269 ? -31.525 4.763 18.490 1.00 51.75 269 HIS A CA 1
ATOM 2243 C C . HIS A 1 269 ? -31.012 4.644 19.939 1.00 51.75 269 HIS A C 1
ATOM 2245 O O . HIS A 1 269 ? -31.641 3.972 20.748 1.00 51.75 269 HIS A O 1
ATOM 2251 N N . GLY A 1 270 ? -29.929 5.344 20.300 1.00 47.59 270 GLY A N 1
ATOM 2252 C CA . GLY A 1 270 ? -29.594 5.647 21.702 1.00 47.59 270 GLY A CA 1
ATOM 2253 C C . GLY A 1 270 ? -29.164 4.472 22.592 1.00 47.59 270 GLY A C 1
ATOM 2254 O O . GLY A 1 270 ? -29.000 4.669 23.792 1.00 47.59 270 GLY A O 1
ATOM 2255 N N . ASP A 1 271 ? -28.947 3.282 22.028 1.00 42.56 271 ASP A N 1
ATOM 2256 C CA . ASP A 1 271 ? -28.744 2.032 22.785 1.00 42.56 271 ASP A CA 1
ATOM 2257 C C . ASP A 1 271 ? -27.259 1.682 23.039 1.00 42.56 271 ASP A C 1
ATOM 2259 O O . ASP A 1 271 ? -26.898 0.540 23.310 1.00 42.56 271 ASP A O 1
ATOM 2263 N N . TYR A 1 272 ? -26.376 2.686 22.964 1.00 44.19 272 TYR A N 1
ATOM 2264 C CA . TYR A 1 272 ? -24.957 2.585 23.333 1.00 44.19 272 TYR A CA 1
ATOM 2265 C C . TYR A 1 272 ? -24.598 3.586 24.433 1.00 44.19 272 TYR A C 1
ATOM 2267 O O . TYR A 1 272 ? -23.719 4.434 24.282 1.00 44.19 272 TYR A O 1
ATOM 2275 N N . HIS A 1 273 ? -25.259 3.449 25.583 1.00 42.50 273 HIS A N 1
ATOM 2276 C CA . HIS A 1 273 ? -24.728 3.963 26.839 1.00 42.50 273 HIS A CA 1
ATOM 2277 C C . HIS A 1 273 ? -24.511 2.814 27.829 1.00 42.50 273 HIS A C 1
ATOM 2279 O O . HIS A 1 273 ? -25.451 2.120 28.207 1.00 42.50 273 HIS A O 1
ATOM 2285 N N . ASN A 1 274 ? -23.271 2.714 28.318 1.00 40.59 274 ASN A N 1
ATOM 2286 C CA . ASN A 1 274 ? -22.811 1.884 29.440 1.00 40.59 274 ASN A CA 1
ATOM 2287 C C . ASN A 1 274 ? -22.512 0.401 29.144 1.00 40.59 274 ASN A C 1
ATOM 2289 O O . ASN A 1 274 ? -23.280 -0.482 29.511 1.00 40.59 274 ASN A O 1
ATOM 2293 N N . HIS A 1 275 ? -21.287 0.128 28.685 1.00 33.53 275 HIS A N 1
ATOM 2294 C CA . HIS A 1 275 ? -20.527 -1.027 29.177 1.00 33.53 275 HIS A CA 1
ATOM 2295 C C . HIS A 1 275 ? -19.051 -0.648 29.411 1.00 33.53 275 HIS A C 1
ATOM 2297 O O . HIS A 1 275 ? -18.238 -0.746 28.503 1.00 33.53 275 HIS A O 1
ATOM 2303 N N . PHE A 1 276 ? -18.798 -0.203 30.652 1.00 34.06 276 PHE A N 1
ATOM 2304 C CA . PHE A 1 276 ? -17.538 -0.141 31.426 1.00 34.06 276 PHE A CA 1
ATOM 2305 C C . PHE A 1 276 ? -16.211 0.205 30.725 1.00 34.06 276 PHE A C 1
ATOM 2307 O O . PHE A 1 276 ? -15.565 -0.713 30.178 1.00 34.06 276 PHE A O 1
#

Sequence (276 aa):
MRSFSFSLSFFLSFSLSFFLSFFLSFFLSFFLSFFLSFFLSFFLFFLFHTSFLKEKWLKNMTKGLHHLENHYQKLNFIMFIFTDHATREPVEDTDPSTLSFKMSEKYPVQDTGLPKAEEYNSITLKVPPSSDIIHQQEEGYPDSTGDPLSDIKNNSCQENCTCSLCSLQAPNISDLLNDEDLLDVIRIKLDPCHPTVKNWRNFASKWGMHYDELCFLEQKQQSPTLEFLLRNSHKTVDQLIELCRLYHRVDVEKVLRRWVEEEWPKRGHGDYHNHF

InterPro domains:
  IPR000488 Death domain [PF00531] (187-260)
  IPR011029 Death-like domain superfamily [G3DSA:1.10.533.10] (176-275)
  IPR011029 Death-like domain superfamily [SSF47986] (189-266)
  IPR039200 Ectodysplasin-A receptor-associated adapter protein [PTHR28469] (82-275)

Foldseek 3Di:
DVVVVVVVVVVVVVVCVVVCVVVCVVVVVVVVVVVVVVVVVVVVVVVVVVVVVVVVVVVVVVVVVVVVVVVVVVVVVVVVVVVVVVPDPPDD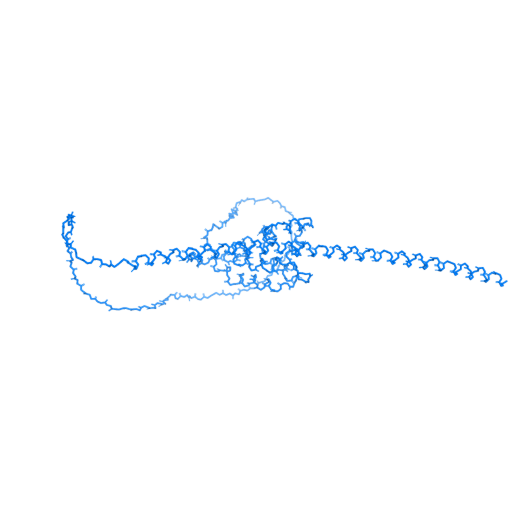DDDDDDDDDDDDDDDDDDDDDDDDDDDDDDDDDDDDDDDDDDDDDDDDDDDDDDDDDDPPPPCPPPDQDLDPVVLVDFAFLLNVLVDPVLVVQLLVLAQDDDPLAHHLLNLLVVVPNDPVVSVVLVPDPDRSNSVSSVVRRVGGLVVVLVSCVVRVVVVSNVSSVCCRPPPSSVSSVPPPDDDD

pLDDT: mean 72.47, std 25.52, range [23.34, 96.5]

Organism: Sarcophilus harrisii (NCBI:txid9305)